Protein AF-A0A1I2X2R1-F1 (afdb_monomer_lite)

Sequence (367 aa):
MQTERSGFVLTAYRVEEAGRNLVLHGLKITFTGQDLPPLDAGDLTLEGVEQRADGGYTIERIAIPDIAVDDDASHFFLRKTVVAGCQIAAKPEDRTLGDLTYCRSFTMGPAEIGAGHAPPLASLKQLSYTISDLPDDSGLAFAFLADGLTYNFEALGASAQNEAWQKVGLPTSQGRAGLKGRWTLADGRLALEEGQLALAGFGRVAVGFDISGYTLDALCGMKRSVDHAVTSAREAAQKPSTAAQVALLQAIGRLALNRASFRFEDGGLTKRLFAFLAETQKLSPAQLIAALKIAAAGEAPKYAPILGKPLANAILKAVDAYLSDPRSLTLTLAPASPVPAGAVLVAAQSQPEKLAPMLGLSVQAND

Organism: NCBI:txid582675

Structure (mmCIF, N/CA/C/O backbone):
data_AF-A0A1I2X2R1-F1
#
_entry.id   AF-A0A1I2X2R1-F1
#
loop_
_atom_site.group_PDB
_atom_site.id
_atom_site.type_symbol
_atom_site.label_atom_id
_atom_site.label_alt_id
_atom_site.label_comp_id
_atom_site.label_asym_id
_atom_site.label_entity_id
_atom_site.label_seq_id
_atom_site.pdbx_PDB_ins_code
_atom_site.Cartn_x
_atom_site.Cartn_y
_atom_site.Cartn_z
_atom_site.occupancy
_atom_site.B_iso_or_equiv
_atom_site.auth_seq_id
_atom_site.auth_comp_id
_atom_site.auth_asym_id
_atom_site.auth_atom_id
_atom_site.pdbx_PDB_model_num
ATOM 1 N N . MET A 1 1 ? -22.084 16.799 19.409 1.00 39.31 1 MET A N 1
ATOM 2 C CA . MET A 1 1 ? -20.777 16.217 19.806 1.00 39.31 1 MET A CA 1
ATOM 3 C C . MET A 1 1 ? -19.839 16.342 18.614 1.00 39.31 1 MET A C 1
ATOM 5 O O . MET A 1 1 ? -20.281 16.030 17.518 1.00 39.31 1 MET A O 1
ATOM 9 N N . GLN A 1 2 ? -18.631 16.885 18.793 1.00 31.80 2 GLN A N 1
ATOM 10 C CA . GLN A 1 2 ? -17.683 17.150 17.704 1.00 31.80 2 GLN A CA 1
ATOM 11 C C . GLN A 1 2 ? -16.457 16.260 17.914 1.00 31.80 2 GLN A C 1
ATOM 13 O O . GLN A 1 2 ? -15.763 16.404 18.918 1.00 31.80 2 GLN A O 1
ATOM 18 N N . THR A 1 3 ? -16.217 15.316 17.008 1.00 42.66 3 THR A N 1
ATOM 19 C CA . THR A 1 3 ? -14.973 14.535 17.000 1.00 42.66 3 THR A CA 1
ATOM 20 C C . THR A 1 3 ? -14.159 14.979 15.797 1.00 42.66 3 THR A C 1
ATOM 22 O O . THR A 1 3 ? -14.557 14.736 14.658 1.00 42.66 3 THR A O 1
ATOM 25 N N . GLU A 1 4 ? -13.049 15.663 16.047 1.00 40.34 4 GLU A N 1
ATOM 26 C CA . GLU A 1 4 ? -12.126 16.118 15.012 1.00 40.34 4 GLU A CA 1
ATOM 27 C C . GLU A 1 4 ? -11.005 15.079 14.884 1.00 40.34 4 GLU A C 1
ATOM 29 O O . GLU A 1 4 ? -10.232 14.849 15.816 1.00 40.34 4 GLU A O 1
ATOM 34 N N . ARG A 1 5 ? -10.962 14.380 13.748 1.00 46.41 5 ARG A N 1
ATOM 35 C CA . ARG A 1 5 ? -9.834 13.532 13.343 1.00 46.41 5 ARG A CA 1
ATOM 36 C C . ARG A 1 5 ? -9.385 14.005 11.966 1.00 46.41 5 ARG A C 1
ATOM 38 O O . ARG A 1 5 ? -10.221 14.361 11.146 1.00 46.41 5 ARG A O 1
ATOM 45 N N . SER A 1 6 ? -8.071 14.048 11.737 1.00 51.19 6 SER A N 1
ATOM 46 C CA . SER A 1 6 ? -7.440 14.647 10.550 1.00 51.19 6 SER A CA 1
ATOM 47 C C . SER A 1 6 ? -8.241 14.462 9.255 1.00 51.19 6 SER A C 1
ATOM 49 O O . SER A 1 6 ? -8.373 13.343 8.766 1.00 51.19 6 SER A O 1
ATOM 51 N N . GLY A 1 7 ? -8.727 15.573 8.692 1.00 56.78 7 GLY A N 1
ATOM 52 C CA . GLY A 1 7 ? -9.368 15.631 7.376 1.00 56.78 7 GLY A CA 1
ATOM 53 C C . GLY A 1 7 ? -10.881 15.858 7.393 1.00 56.78 7 GLY A C 1
ATOM 54 O O . GLY A 1 7 ? -11.410 16.358 6.401 1.00 56.78 7 GLY A O 1
ATOM 55 N N . PHE A 1 8 ? -11.586 15.551 8.488 1.00 64.31 8 PHE A N 1
ATOM 56 C CA . PHE A 1 8 ? -13.028 15.791 8.591 1.00 64.31 8 PHE A CA 1
ATOM 57 C C . PHE A 1 8 ? -13.523 15.910 10.042 1.00 64.31 8 PHE A C 1
ATOM 59 O O . PHE A 1 8 ? -12.920 15.411 10.992 1.00 64.31 8 PHE A O 1
ATOM 66 N N . VAL A 1 9 ? -14.668 16.564 10.210 1.00 76.00 9 VAL A N 1
ATOM 67 C CA . VAL A 1 9 ? -15.395 16.714 11.468 1.00 76.00 9 VAL A CA 1
ATOM 68 C C . VAL A 1 9 ? -16.727 15.992 11.346 1.00 76.00 9 VAL A C 1
ATOM 70 O O . VAL A 1 9 ? -17.483 16.227 10.406 1.00 76.00 9 VAL A O 1
ATOM 73 N N . LEU A 1 10 ? -17.028 15.147 12.331 1.00 81.19 10 LEU A N 1
ATOM 74 C CA . LEU A 1 10 ? -18.350 14.550 12.489 1.00 81.19 10 LEU A CA 1
ATOM 75 C C . LEU A 1 10 ? -19.157 15.361 13.500 1.00 81.19 10 LEU A C 1
ATOM 77 O O . LEU A 1 10 ? -18.686 15.625 14.611 1.00 81.19 10 LEU A O 1
ATOM 81 N N . THR A 1 11 ? -20.378 15.731 13.123 1.00 85.62 11 THR A N 1
ATOM 82 C CA . THR A 1 11 ? -21.350 16.350 14.029 1.00 85.62 11 THR A CA 1
ATOM 83 C C . THR A 1 11 ? -22.658 15.586 13.983 1.00 85.62 11 THR A C 1
ATOM 85 O O . THR A 1 11 ? -23.104 15.193 12.919 1.00 85.62 11 THR A O 1
ATOM 88 N N . ALA A 1 12 ? -23.276 15.379 15.137 1.00 88.31 12 ALA A N 1
ATOM 89 C CA . ALA A 1 12 ? -24.645 14.891 15.255 1.00 88.31 12 ALA A CA 1
ATOM 90 C C . ALA A 1 12 ? -25.412 15.870 16.142 1.00 88.31 12 ALA A C 1
ATOM 92 O O . ALA A 1 12 ? -24.834 16.412 17.100 1.00 88.31 12 ALA A O 1
ATOM 93 N N . TYR A 1 13 ? -26.687 16.111 15.831 1.00 90.19 13 TYR A N 1
ATOM 94 C CA . TYR A 1 13 ? -27.499 17.055 16.606 1.00 90.19 13 TYR A CA 1
ATOM 95 C C . TYR A 1 13 ? -28.031 16.425 17.897 1.00 90.19 13 TYR A C 1
ATOM 97 O O . TYR A 1 13 ? -28.284 17.135 18.870 1.00 90.19 13 TYR A O 1
ATOM 105 N N . ARG A 1 14 ? -28.168 15.095 17.924 1.00 90.62 14 ARG A N 1
ATOM 106 C CA . ARG A 1 14 ? -28.630 14.344 19.089 1.00 90.62 14 ARG A CA 1
ATOM 107 C C . ARG A 1 14 ? -27.951 12.983 19.153 1.00 90.62 14 ARG A C 1
ATOM 109 O O . ARG A 1 14 ? -27.700 12.363 18.125 1.00 90.62 14 ARG A O 1
ATOM 116 N N . VAL A 1 15 ? -27.679 12.537 20.372 1.00 91.19 15 VAL A N 1
ATOM 117 C CA . VAL A 1 15 ? -27.299 11.156 20.671 1.00 91.19 15 VAL A CA 1
ATOM 118 C C . VAL A 1 15 ? -28.409 10.573 21.533 1.00 91.19 15 VAL A C 1
ATOM 120 O O . VAL A 1 15 ? -28.827 11.209 22.502 1.00 91.19 15 VAL A O 1
ATOM 123 N N . GLU A 1 16 ? -28.924 9.417 21.143 1.00 93.44 16 GLU A N 1
ATOM 124 C CA . GLU A 1 16 ? -29.937 8.672 21.880 1.00 93.44 16 GLU A CA 1
ATOM 125 C C . GLU A 1 16 ? -29.368 7.325 22.317 1.00 93.44 16 GLU A C 1
ATOM 127 O O . GLU A 1 16 ? -28.767 6.603 21.522 1.00 93.44 16 GLU A O 1
ATOM 132 N N . GLU A 1 17 ? -29.556 6.996 23.592 1.00 92.62 17 GLU A N 1
ATOM 133 C CA . GLU A 1 17 ? -29.197 5.696 24.149 1.00 92.62 17 GLU A CA 1
ATOM 134 C C . GLU A 1 17 ? -30.443 4.809 24.172 1.00 92.62 17 GLU A C 1
ATOM 136 O O . GLU A 1 17 ? -31.464 5.162 24.765 1.00 92.62 17 GLU A O 1
ATOM 141 N N . ALA A 1 18 ? -30.359 3.648 23.527 1.00 88.94 18 ALA A N 1
ATOM 142 C CA . ALA A 1 18 ? -31.438 2.674 23.434 1.00 88.94 18 ALA A CA 1
ATOM 143 C C . ALA A 1 18 ? -30.924 1.296 23.874 1.00 88.94 18 ALA A C 1
ATOM 145 O O . ALA A 1 18 ? -30.514 0.461 23.064 1.00 88.94 18 ALA A O 1
ATOM 146 N N . GLY A 1 19 ? -30.912 1.054 25.187 1.00 90.56 19 GLY A N 1
ATOM 147 C CA . GLY A 1 19 ? -30.333 -0.165 25.760 1.00 90.56 19 GLY A CA 1
ATOM 148 C C . GLY A 1 19 ? -28.819 -0.213 25.542 1.00 90.56 19 GLY A C 1
ATOM 149 O O . GLY A 1 19 ? -28.117 0.694 25.971 1.00 90.56 19 GLY A O 1
ATOM 150 N N . ARG A 1 20 ? -28.315 -1.256 24.864 1.00 92.25 20 ARG A N 1
ATOM 151 C CA . ARG A 1 20 ? -26.895 -1.354 24.464 1.00 92.25 20 ARG A CA 1
ATOM 152 C C . ARG A 1 20 ? -26.582 -0.624 23.150 1.00 92.25 20 ARG A C 1
ATOM 154 O O . ARG A 1 20 ? -25.485 -0.772 22.627 1.00 92.25 20 ARG A O 1
ATOM 161 N N . ASN A 1 21 ? -27.526 0.113 22.572 1.00 94.31 21 ASN A N 1
ATOM 162 C CA . ASN A 1 21 ? -27.321 0.791 21.295 1.00 94.31 21 ASN A CA 1
ATOM 163 C C . ASN A 1 21 ? -27.189 2.303 21.497 1.00 94.31 21 ASN A C 1
ATOM 165 O O . ASN A 1 21 ? -27.879 2.881 22.336 1.00 94.31 21 ASN A O 1
ATOM 169 N N . LEU A 1 22 ? -26.345 2.941 20.687 1.00 93.19 22 LEU A N 1
ATOM 170 C CA . LEU A 1 22 ? -26.239 4.395 20.583 1.00 93.19 22 LEU A CA 1
ATOM 171 C C . LEU A 1 22 ? -26.650 4.828 19.177 1.00 93.19 22 LEU A C 1
ATOM 173 O O . LEU A 1 22 ? -26.086 4.350 18.193 1.00 93.19 22 LEU A O 1
ATOM 177 N N . VAL A 1 23 ? -27.598 5.755 19.082 1.00 92.94 23 VAL A N 1
ATOM 178 C CA . VAL A 1 23 ? -28.047 6.337 17.813 1.00 92.94 23 VAL A CA 1
ATOM 179 C C . VAL A 1 23 ? -27.601 7.792 17.751 1.00 92.94 23 VAL A C 1
ATOM 181 O O . VAL A 1 23 ? -27.992 8.616 18.577 1.00 92.94 23 VAL A O 1
ATOM 184 N N . LEU A 1 24 ? -26.752 8.118 16.780 1.00 92.75 24 LEU A N 1
ATOM 185 C CA . LEU A 1 24 ? -26.340 9.483 16.478 1.00 92.75 24 LEU A CA 1
ATOM 186 C C . LEU A 1 24 ? -27.246 10.004 15.368 1.00 92.75 24 LEU A C 1
ATOM 188 O O . LEU A 1 24 ? -27.100 9.600 14.215 1.00 92.75 24 LEU A O 1
ATOM 192 N N . HIS A 1 25 ? -28.162 10.901 15.717 1.00 92.75 25 HIS A N 1
ATOM 193 C CA . HIS A 1 25 ? -29.131 11.429 14.768 1.00 92.75 25 HIS A CA 1
ATOM 194 C C . HIS A 1 25 ? -28.577 12.602 13.956 1.00 92.75 25 HIS A C 1
ATOM 196 O O . HIS A 1 25 ? -27.934 13.509 14.508 1.00 92.75 25 HIS A O 1
ATOM 202 N N . GLY A 1 26 ? -28.888 12.596 12.656 1.00 90.06 26 GLY A N 1
ATOM 203 C CA . GLY A 1 26 ? -28.498 13.623 11.687 1.00 90.06 26 GLY A CA 1
ATOM 204 C C . GLY A 1 26 ? -26.997 13.881 11.682 1.00 90.06 26 GLY A C 1
ATOM 205 O O . GLY A 1 26 ? -26.555 15.014 11.895 1.00 90.06 26 GLY A O 1
ATOM 206 N N . LEU A 1 27 ? -26.227 12.809 11.506 1.00 89.62 27 LEU A N 1
ATOM 207 C CA . LEU A 1 27 ? -24.790 12.851 11.328 1.00 89.62 27 LEU A CA 1
ATOM 208 C C . LEU A 1 27 ? -24.453 13.690 10.091 1.00 89.62 27 LEU A C 1
ATOM 210 O O . LEU A 1 27 ? -24.931 13.427 8.993 1.00 89.62 27 LEU A O 1
ATOM 214 N N . LYS A 1 28 ? -23.577 14.673 10.262 1.00 88.75 28 LYS A N 1
ATOM 215 C CA . LYS A 1 28 ? -22.996 15.469 9.184 1.00 88.75 28 LYS A CA 1
ATOM 216 C C . LYS A 1 28 ? -21.488 15.329 9.182 1.00 88.75 28 LYS A C 1
ATOM 218 O O . LYS A 1 28 ? -20.852 15.405 10.239 1.00 88.75 28 LYS A O 1
ATOM 223 N N . ILE A 1 29 ? -20.936 15.166 7.987 1.00 85.69 29 ILE A N 1
ATOM 224 C CA . ILE A 1 29 ? -19.504 15.067 7.725 1.00 85.69 29 ILE A CA 1
ATOM 225 C C . ILE A 1 29 ? -19.052 16.377 7.083 1.00 85.69 29 ILE A C 1
ATOM 227 O O . ILE A 1 29 ? -19.455 16.706 5.971 1.00 85.69 29 ILE A O 1
ATOM 231 N N . THR A 1 30 ? -18.197 17.120 7.775 1.00 81.88 30 THR A N 1
ATOM 232 C CA . THR A 1 30 ? -17.600 18.355 7.258 1.00 81.88 30 THR A CA 1
ATOM 233 C C . THR A 1 30 ? -16.135 18.103 6.943 1.00 81.88 30 THR A C 1
ATOM 235 O O . THR A 1 30 ? -15.369 17.776 7.845 1.00 81.88 30 THR A O 1
ATOM 238 N N . PHE A 1 31 ? -15.714 18.265 5.693 1.00 75.94 31 PHE A N 1
ATOM 239 C CA . PHE A 1 31 ? -14.311 18.088 5.312 1.00 75.94 31 PHE A CA 1
ATOM 240 C C . PHE A 1 31 ? -13.482 19.305 5.735 1.00 75.94 31 PHE A C 1
ATOM 242 O O . PHE A 1 31 ? -13.790 20.440 5.382 1.00 75.94 31 PHE A O 1
ATOM 249 N N . THR A 1 32 ? -12.425 19.091 6.515 1.00 69.50 32 THR A N 1
ATOM 250 C CA . THR A 1 32 ? -11.565 20.183 6.992 1.00 69.50 32 THR A CA 1
ATOM 251 C C . THR A 1 32 ? -10.572 20.582 5.901 1.00 69.50 32 THR A C 1
ATOM 253 O O . THR A 1 32 ? -9.880 19.716 5.369 1.00 69.50 32 THR A O 1
ATOM 256 N N . GLY A 1 33 ? -10.443 21.878 5.604 1.00 66.75 33 GLY A N 1
ATOM 257 C CA . GLY A 1 33 ? -9.493 22.387 4.598 1.00 66.75 33 GLY A CA 1
ATOM 258 C C . GLY A 1 33 ? -10.024 22.414 3.158 1.00 66.75 33 GLY A C 1
ATOM 259 O O . GLY A 1 33 ? -9.257 22.646 2.224 1.00 66.75 33 GLY A O 1
ATOM 260 N N . GLN A 1 34 ? -11.324 22.188 2.974 1.00 63.84 34 GLN A N 1
ATOM 261 C CA . GLN A 1 34 ? -12.046 22.355 1.715 1.00 63.84 34 GLN A CA 1
ATOM 262 C C . GLN A 1 34 ? -13.300 23.191 2.002 1.00 63.84 34 GLN A C 1
ATOM 264 O O . GLN A 1 34 ? -13.946 22.970 3.025 1.00 63.84 34 GLN A O 1
ATOM 269 N N . ASP A 1 35 ? -13.650 24.133 1.126 1.00 72.06 35 ASP A N 1
ATOM 270 C CA . ASP A 1 35 ? -14.914 24.879 1.228 1.00 72.06 35 ASP A CA 1
ATOM 271 C C . ASP A 1 35 ? -16.026 24.076 0.542 1.00 72.06 35 ASP A C 1
ATOM 273 O O . ASP A 1 35 ? -16.465 24.380 -0.566 1.00 72.06 35 ASP A O 1
ATOM 277 N N . LEU A 1 36 ? -16.377 22.948 1.163 1.00 72.69 36 LEU A N 1
ATOM 278 C CA . LEU A 1 36 ? -17.419 22.041 0.693 1.00 72.69 36 LEU A CA 1
ATOM 279 C C . LEU A 1 36 ? -18.584 22.042 1.686 1.00 72.69 36 LEU A C 1
ATOM 281 O O . LEU A 1 36 ? -18.350 22.059 2.902 1.00 72.69 36 LEU A O 1
ATOM 285 N N . PRO A 1 37 ? -19.839 21.994 1.202 1.00 78.94 37 PRO A N 1
ATOM 286 C CA . PRO A 1 37 ? -20.986 21.866 2.086 1.00 78.94 37 PRO A CA 1
ATOM 287 C C . PRO A 1 37 ? -20.876 20.578 2.923 1.00 78.94 37 PRO A C 1
ATOM 289 O O . PRO A 1 37 ? -20.385 19.561 2.422 1.00 78.94 37 PRO A O 1
ATOM 292 N N . PRO A 1 38 ? -21.336 20.587 4.190 1.00 83.25 38 PRO A N 1
ATOM 293 C CA . PRO A 1 38 ? -21.376 19.378 5.001 1.00 83.25 38 PRO A CA 1
ATOM 294 C C . PRO A 1 38 ? -22.224 18.300 4.326 1.00 83.25 38 PRO A C 1
ATOM 296 O O . PRO A 1 38 ? -23.365 18.553 3.938 1.00 83.25 38 PRO A O 1
ATOM 299 N N . LEU A 1 39 ? -21.678 17.094 4.237 1.00 85.38 39 LEU A N 1
ATOM 300 C CA . LEU A 1 39 ? -22.376 15.928 3.722 1.00 85.38 39 LEU A CA 1
ATOM 301 C C . LEU A 1 39 ? -23.314 15.386 4.802 1.00 85.38 39 LEU A C 1
ATOM 303 O O . LEU A 1 39 ? -22.860 15.028 5.892 1.00 85.38 39 LEU A O 1
ATOM 307 N N . ASP A 1 40 ? -24.610 15.328 4.504 1.00 87.62 40 ASP A N 1
ATOM 308 C CA . ASP A 1 40 ? -25.589 14.677 5.373 1.00 87.62 40 ASP A CA 1
ATOM 309 C C . ASP A 1 40 ? -25.455 13.156 5.240 1.00 87.62 40 ASP A C 1
ATOM 311 O O . ASP A 1 40 ? -25.581 12.597 4.150 1.00 87.62 40 ASP A O 1
ATOM 315 N N . ALA A 1 41 ? -25.136 12.502 6.350 1.00 85.69 41 ALA A N 1
ATOM 316 C CA . ALA A 1 41 ? -24.922 11.067 6.440 1.00 85.69 41 ALA A CA 1
ATOM 317 C C . ALA A 1 41 ? -26.062 10.358 7.190 1.00 85.69 41 ALA A C 1
ATOM 319 O O . ALA A 1 41 ? -25.960 9.157 7.432 1.00 85.69 41 ALA A O 1
ATOM 320 N N . GLY A 1 42 ? -27.142 11.065 7.549 1.00 88.81 42 GLY A N 1
ATOM 321 C CA . GLY A 1 42 ? -28.298 10.484 8.229 1.00 88.81 42 GLY A CA 1
ATOM 322 C C . GLY A 1 42 ? -27.987 9.967 9.636 1.00 88.81 42 GLY A C 1
ATOM 323 O O . GLY A 1 42 ? -27.127 10.496 10.335 1.00 88.81 42 GLY A O 1
ATOM 324 N N . ASP A 1 43 ? -28.705 8.940 10.082 1.00 91.81 43 ASP A N 1
ATOM 325 C CA . ASP A 1 43 ? -28.580 8.422 11.446 1.00 91.81 43 ASP A CA 1
ATOM 326 C C . ASP A 1 43 ? -27.568 7.273 11.519 1.00 91.81 43 ASP A C 1
ATOM 328 O O . ASP A 1 43 ? -27.718 6.255 10.846 1.00 91.81 43 ASP A O 1
ATOM 332 N N . LEU A 1 44 ? -26.557 7.394 12.379 1.00 92.31 44 LEU A N 1
ATOM 333 C CA . LEU A 1 44 ? -25.560 6.346 12.602 1.00 92.31 44 LEU A CA 1
ATOM 334 C C . LEU A 1 44 ? -25.916 5.543 13.852 1.00 92.31 44 LEU A C 1
ATOM 336 O O . LEU A 1 44 ? -26.031 6.105 14.938 1.00 92.31 44 LEU A O 1
ATOM 340 N N . THR A 1 45 ? -26.026 4.223 13.713 1.00 92.06 45 THR A N 1
ATOM 341 C CA . THR A 1 45 ? -26.296 3.329 14.848 1.00 92.06 45 THR A CA 1
ATOM 342 C C . THR A 1 45 ? -25.053 2.526 15.213 1.00 92.06 45 THR A C 1
ATOM 344 O O . THR A 1 45 ? -24.464 1.850 14.365 1.00 92.06 45 THR A O 1
ATOM 347 N N . LEU A 1 46 ? -24.674 2.596 16.487 1.00 95.31 46 LEU A N 1
ATOM 348 C CA . LEU A 1 46 ? -23.697 1.726 17.128 1.00 95.31 46 LEU A CA 1
ATOM 349 C C . LEU A 1 46 ? -24.480 0.701 17.948 1.00 95.31 46 LEU A C 1
ATOM 351 O O . LEU A 1 46 ? -25.221 1.063 18.859 1.00 95.31 46 LEU A O 1
ATOM 355 N N . GLU A 1 47 ? -24.329 -0.570 17.615 1.00 96.94 47 GLU A N 1
ATOM 356 C CA . GLU A 1 47 ? -25.021 -1.687 18.250 1.00 96.94 47 GLU A CA 1
ATOM 357 C C . GLU A 1 47 ? -24.085 -2.410 19.218 1.00 96.94 47 GLU A C 1
ATOM 359 O O . GLU A 1 47 ? -22.900 -2.605 18.920 1.00 96.94 47 GLU A O 1
ATOM 364 N N . GLY A 1 48 ? -24.626 -2.832 20.363 1.00 95.94 48 GLY A N 1
ATOM 365 C CA . GLY A 1 48 ? -23.880 -3.628 21.340 1.00 95.94 48 GLY A CA 1
ATOM 366 C C . GLY A 1 48 ? -22.686 -2.880 21.932 1.00 95.94 48 GLY A C 1
ATOM 367 O O . GLY A 1 48 ? -21.587 -3.424 22.010 1.00 95.94 48 GLY A O 1
ATOM 368 N N . VAL A 1 49 ? -22.886 -1.611 22.286 1.00 96.06 49 VAL A N 1
ATOM 369 C CA . VAL A 1 49 ? -21.899 -0.796 22.986 1.00 96.06 49 VAL A CA 1
ATOM 370 C C . VAL A 1 49 ? -21.812 -1.259 24.433 1.00 96.06 49 VAL A C 1
ATOM 372 O O . VAL A 1 49 ? -22.797 -1.210 25.171 1.00 96.06 49 VAL A O 1
ATOM 375 N N . GLU A 1 50 ? -20.624 -1.682 24.847 1.00 95.19 50 GLU A N 1
ATOM 376 C CA . GLU A 1 50 ? -20.358 -2.093 26.222 1.00 95.19 50 GLU A CA 1
ATOM 377 C C . GLU A 1 50 ? -19.102 -1.417 26.750 1.00 95.19 50 GLU A C 1
ATOM 379 O O . GLU A 1 50 ? -18.087 -1.311 26.060 1.00 95.19 50 GLU A O 1
ATOM 384 N N . GLN A 1 51 ? -19.172 -0.956 27.996 1.00 91.44 51 GLN A N 1
ATOM 385 C CA . GLN A 1 51 ? -18.006 -0.454 28.702 1.00 91.44 51 GLN A CA 1
ATOM 386 C C . GLN A 1 51 ? -17.225 -1.632 29.291 1.00 91.44 51 GLN A C 1
ATOM 388 O O . GLN A 1 51 ? -17.777 -2.491 29.979 1.00 91.44 51 GLN A O 1
ATOM 393 N N . ARG A 1 52 ? -15.921 -1.661 29.038 1.00 88.69 52 ARG A N 1
ATOM 394 C CA . ARG A 1 52 ? -14.982 -2.624 29.611 1.00 88.69 52 ARG A CA 1
ATOM 395 C C . ARG A 1 52 ? -14.552 -2.193 31.016 1.00 88.69 52 ARG A C 1
ATOM 397 O O . ARG A 1 52 ? -14.586 -1.013 31.359 1.00 88.69 52 ARG A O 1
ATOM 404 N N . ALA A 1 53 ? -14.080 -3.150 31.817 1.00 85.69 53 ALA A N 1
ATOM 405 C CA . ALA A 1 53 ? -13.628 -2.908 33.192 1.00 85.69 53 ALA A CA 1
ATOM 406 C C . ALA A 1 53 ? -12.456 -1.910 33.300 1.00 85.69 53 ALA A C 1
ATOM 408 O O . ALA A 1 53 ? -12.315 -1.232 34.313 1.00 85.69 53 ALA A O 1
ATOM 409 N N . ASP A 1 54 ? -11.644 -1.795 32.250 1.00 81.75 54 ASP A N 1
ATOM 410 C CA . ASP A 1 54 ? -10.538 -0.837 32.134 1.00 81.75 54 ASP A CA 1
ATOM 411 C C . ASP A 1 54 ? -10.994 0.580 31.725 1.00 81.75 54 ASP A C 1
ATOM 413 O O . ASP A 1 54 ? -10.171 1.476 31.547 1.00 81.75 54 ASP A O 1
ATOM 417 N N . GLY A 1 55 ? -12.303 0.798 31.562 1.00 85.62 55 GLY A N 1
ATOM 418 C CA . GLY A 1 55 ? -12.885 2.052 31.084 1.00 85.62 55 GLY A CA 1
ATOM 419 C C . GLY A 1 55 ? -12.901 2.193 29.559 1.00 85.62 55 GLY A C 1
ATOM 420 O O . GLY A 1 55 ? -13.296 3.249 29.062 1.00 85.62 55 GLY A O 1
ATOM 421 N N . GLY A 1 56 ? -12.475 1.162 28.821 1.00 88.69 56 GLY A N 1
ATOM 422 C CA . GLY A 1 56 ? -12.556 1.104 27.364 1.00 88.69 56 GLY A CA 1
ATOM 423 C C . GLY A 1 56 ? -13.969 0.769 26.898 1.00 88.69 56 GLY A C 1
ATOM 424 O O . GLY A 1 56 ? -14.869 0.564 27.710 1.00 88.69 56 GLY A O 1
ATOM 425 N N . TYR A 1 57 ? -14.165 0.671 25.585 1.00 92.06 57 TYR A N 1
ATOM 426 C CA . TYR A 1 57 ? -15.460 0.302 25.008 1.00 92.06 57 TYR A CA 1
ATOM 427 C C . TYR A 1 57 ? -15.313 -0.776 23.942 1.00 92.06 57 TYR A C 1
ATOM 429 O O . TYR A 1 57 ? -14.339 -0.787 23.188 1.00 92.06 57 TYR A O 1
ATOM 437 N N . THR A 1 58 ? -16.301 -1.654 23.841 1.00 95.12 58 THR A N 1
ATOM 438 C CA . THR A 1 58 ? -16.521 -2.520 22.681 1.00 95.12 58 THR A CA 1
ATOM 439 C C . THR A 1 58 ? -17.780 -2.080 21.947 1.00 95.12 58 THR A C 1
ATOM 441 O O . THR A 1 58 ? -18.694 -1.520 22.547 1.00 95.12 58 THR A O 1
ATOM 444 N N . ILE A 1 59 ? -17.810 -2.286 20.632 1.00 97.19 59 ILE A N 1
ATOM 445 C CA . ILE A 1 59 ? -18.984 -2.056 19.787 1.00 97.19 59 ILE A CA 1
ATOM 446 C C . ILE A 1 59 ? -19.118 -3.274 18.878 1.00 97.19 59 ILE A C 1
ATOM 448 O O . ILE A 1 59 ? -18.208 -3.572 18.096 1.00 97.19 59 ILE A O 1
ATOM 452 N N . GLU A 1 60 ? -20.236 -3.990 18.976 1.00 97.56 60 GLU A N 1
ATOM 453 C CA . GLU A 1 60 ? -20.477 -5.198 18.183 1.00 97.56 60 GLU A CA 1
ATOM 454 C C . GLU A 1 60 ? -20.578 -4.865 16.695 1.00 97.56 60 GLU A C 1
ATOM 456 O O . GLU A 1 60 ? -19.933 -5.515 15.866 1.00 97.56 60 GLU A O 1
ATOM 461 N N . ARG A 1 61 ? -21.350 -3.829 16.351 1.00 97.19 61 ARG A N 1
ATOM 462 C CA . ARG A 1 61 ? -21.619 -3.465 14.960 1.00 97.19 61 ARG A CA 1
ATOM 463 C C . ARG A 1 61 ? -21.894 -1.974 14.801 1.00 97.19 61 ARG A C 1
ATOM 465 O O . ARG A 1 61 ? -22.571 -1.358 15.610 1.00 97.19 61 ARG A O 1
ATOM 472 N N . ILE A 1 62 ? -21.386 -1.398 13.720 1.00 95.69 62 ILE A N 1
ATOM 473 C CA . ILE A 1 62 ? -21.666 -0.034 13.278 1.00 95.69 62 ILE A CA 1
ATOM 474 C C . ILE A 1 62 ? -22.196 -0.138 11.853 1.00 95.69 62 ILE A C 1
ATOM 476 O O . ILE A 1 62 ? -21.464 -0.532 10.940 1.00 95.69 62 ILE A O 1
ATOM 480 N N . ALA A 1 63 ? -23.472 0.186 11.667 1.00 91.00 63 ALA A N 1
ATOM 481 C CA . ALA A 1 63 ? -24.088 0.256 10.348 1.00 91.00 63 ALA A CA 1
ATOM 482 C C . ALA A 1 63 ? -23.981 1.693 9.843 1.00 91.00 63 ALA A C 1
ATOM 484 O O . ALA A 1 63 ? -24.640 2.588 10.371 1.00 91.00 63 ALA A O 1
ATOM 485 N N . ILE A 1 64 ? -23.124 1.913 8.848 1.00 90.00 64 ILE A N 1
ATOM 486 C CA . ILE A 1 64 ? -22.972 3.226 8.227 1.00 90.00 64 ILE A CA 1
ATOM 487 C C . ILE A 1 64 ? -24.086 3.361 7.182 1.00 90.00 64 ILE A C 1
ATOM 489 O O . ILE A 1 64 ? -24.199 2.479 6.322 1.00 90.00 64 ILE A O 1
ATOM 493 N N . PRO A 1 65 ? -24.912 4.422 7.253 1.00 89.75 65 PRO A N 1
ATOM 494 C CA . PRO A 1 65 ? -25.959 4.661 6.274 1.00 89.75 65 PRO A CA 1
ATOM 495 C C . PRO A 1 65 ? -25.409 4.704 4.860 1.00 89.75 65 PRO A C 1
ATOM 497 O O . PRO A 1 65 ? -24.261 5.082 4.619 1.00 89.75 65 PRO A O 1
ATOM 500 N N . ASP A 1 66 ? -26.257 4.328 3.916 1.00 92.62 66 ASP A N 1
ATOM 501 C CA . ASP A 1 66 ? -25.936 4.515 2.519 1.00 92.62 66 ASP A CA 1
ATOM 502 C C . ASP A 1 66 ? -25.797 6.011 2.220 1.00 92.62 66 ASP A C 1
ATOM 504 O O . ASP A 1 66 ? -26.700 6.799 2.502 1.00 92.62 66 ASP A O 1
ATOM 508 N N . ILE A 1 67 ? -24.685 6.382 1.600 1.00 89.81 67 ILE A N 1
ATOM 509 C CA . ILE A 1 67 ? -24.406 7.760 1.211 1.00 89.81 67 ILE A CA 1
ATOM 510 C C . ILE A 1 67 ? -24.548 7.842 -0.301 1.00 89.81 67 ILE A C 1
ATOM 512 O O . ILE A 1 67 ? -24.005 7.005 -1.024 1.00 89.81 67 ILE A O 1
ATOM 516 N N . ALA A 1 68 ? -25.273 8.845 -0.783 1.00 90.06 68 ALA A N 1
ATOM 517 C CA . ALA A 1 68 ? -25.355 9.156 -2.199 1.00 90.06 68 ALA A CA 1
ATOM 518 C C . ALA A 1 68 ? -25.406 10.670 -2.396 1.00 90.06 68 ALA A C 1
ATOM 520 O O . ALA A 1 68 ? -26.209 11.355 -1.766 1.00 90.06 68 ALA A O 1
ATOM 521 N N . VAL A 1 69 ? -24.545 11.159 -3.277 1.00 87.75 69 VAL A N 1
ATOM 522 C CA . VAL A 1 69 ? -24.521 12.525 -3.787 1.00 87.75 69 VAL A CA 1
ATOM 523 C C . VAL A 1 69 ? -24.635 12.407 -5.296 1.00 87.75 69 VAL A C 1
ATOM 525 O O . VAL A 1 69 ? -23.815 11.744 -5.927 1.00 87.75 69 VAL A O 1
ATOM 528 N N . ASP A 1 70 ? -25.676 13.004 -5.853 1.00 86.50 70 ASP A N 1
ATOM 529 C CA . ASP A 1 70 ? -25.899 13.052 -7.292 1.00 86.50 70 ASP A CA 1
ATOM 530 C C . ASP A 1 70 ? -26.414 14.454 -7.617 1.00 86.50 70 ASP A C 1
ATOM 532 O O . ASP A 1 70 ? -27.554 14.804 -7.299 1.00 86.50 70 ASP A O 1
ATOM 536 N N . ASP A 1 71 ? -25.517 15.289 -8.126 1.00 85.44 71 ASP A N 1
ATOM 537 C CA . ASP A 1 71 ? -25.777 16.664 -8.534 1.00 85.44 71 ASP A CA 1
ATOM 538 C C . ASP A 1 71 ? -25.060 16.971 -9.856 1.00 85.44 71 ASP A C 1
ATOM 540 O O . ASP A 1 71 ? -24.313 16.146 -10.382 1.00 85.44 71 ASP A O 1
ATOM 544 N N . ASP A 1 72 ? -25.274 18.165 -10.411 1.00 81.06 72 ASP A N 1
ATOM 545 C CA . ASP A 1 72 ? -24.718 18.550 -11.715 1.00 81.06 72 ASP A CA 1
ATOM 546 C C . ASP A 1 72 ? -23.176 18.467 -11.779 1.00 81.06 72 ASP A C 1
ATOM 548 O O . ASP A 1 72 ? -22.607 18.353 -12.868 1.00 81.06 72 ASP A O 1
ATOM 552 N N . ALA A 1 73 ? -22.487 18.530 -10.635 1.00 80.88 73 ALA A N 1
ATOM 553 C CA . ALA A 1 73 ? -21.031 18.512 -10.536 1.00 80.88 73 ALA A CA 1
ATOM 554 C C . ALA A 1 73 ? -20.465 17.159 -10.075 1.00 80.88 73 ALA A C 1
ATOM 556 O O . ALA A 1 73 ? -19.329 16.828 -10.422 1.00 80.88 73 ALA A O 1
ATOM 557 N N . SER A 1 74 ? -21.227 16.369 -9.318 1.00 82.19 74 SER A N 1
ATOM 558 C CA . SER A 1 74 ? -20.712 15.227 -8.561 1.00 82.19 74 SER A CA 1
ATOM 559 C C . SER A 1 74 ? -21.643 14.024 -8.626 1.00 82.19 74 SER A C 1
ATOM 561 O O . SER A 1 74 ? -22.834 14.131 -8.360 1.00 82.19 74 SER A O 1
ATOM 563 N N . HIS A 1 75 ? -21.057 12.857 -8.882 1.00 87.56 75 HIS A N 1
ATOM 564 C CA . HIS A 1 75 ? -21.710 11.569 -8.694 1.00 87.56 75 HIS A CA 1
ATOM 565 C C . HIS A 1 75 ? -20.876 10.740 -7.718 1.00 87.56 75 HIS A C 1
ATOM 567 O O . HIS A 1 75 ? -19.717 10.424 -7.982 1.00 87.56 75 HIS A O 1
ATOM 573 N N . PHE A 1 76 ? -21.438 10.401 -6.567 1.00 90.00 76 PHE A N 1
ATOM 574 C CA . PHE A 1 76 ? -20.790 9.563 -5.570 1.00 90.00 76 PHE A CA 1
ATOM 575 C C . PHE A 1 76 ? -21.832 8.720 -4.857 1.00 90.00 76 PHE A C 1
ATOM 577 O O . PHE A 1 76 ? -22.832 9.241 -4.368 1.00 90.00 76 PHE A O 1
ATOM 584 N N . PHE A 1 77 ? -21.572 7.427 -4.704 1.00 92.81 77 PHE A N 1
ATOM 585 C CA . PHE A 1 77 ? -22.332 6.637 -3.748 1.00 92.81 77 PHE A CA 1
ATOM 586 C C . PHE A 1 77 ? -21.482 5.594 -3.047 1.00 92.81 77 PHE A C 1
ATOM 588 O O . PHE A 1 77 ? -20.461 5.123 -3.546 1.00 92.81 77 PHE A O 1
ATOM 595 N N . LEU A 1 78 ? -21.976 5.197 -1.882 1.00 93.56 78 LEU A N 1
ATOM 596 C CA . LEU A 1 78 ? -21.427 4.170 -1.024 1.00 93.56 78 LEU A CA 1
ATOM 597 C C . LEU A 1 78 ? -22.587 3.402 -0.393 1.00 93.56 78 LEU A C 1
ATOM 599 O O . LEU A 1 78 ? -23.475 4.013 0.205 1.00 93.56 78 LEU A O 1
ATOM 603 N N . ARG A 1 79 ? -22.584 2.072 -0.510 1.00 95.62 79 ARG A N 1
ATOM 604 C CA . ARG A 1 79 ? -23.692 1.232 -0.038 1.00 95.62 79 ARG A CA 1
ATOM 605 C C . ARG A 1 79 ? -23.234 0.101 0.867 1.00 95.62 79 ARG A C 1
ATOM 607 O O . ARG A 1 79 ? -22.163 -0.471 0.665 1.00 95.62 79 ARG A O 1
ATOM 614 N N . LYS A 1 80 ? -24.122 -0.313 1.777 1.00 94.94 80 LYS A N 1
ATOM 615 C CA . LYS A 1 80 ? -23.968 -1.526 2.604 1.00 94.94 80 LYS A CA 1
ATOM 616 C C . LYS A 1 80 ? -22.651 -1.539 3.383 1.00 94.94 80 LYS A C 1
ATOM 618 O O . LYS A 1 80 ? -21.906 -2.518 3.342 1.00 94.94 80 LYS A O 1
ATOM 623 N N . THR A 1 81 ? -22.364 -0.439 4.066 1.00 95.50 81 THR A N 1
ATOM 624 C CA . THR A 1 81 ? -21.127 -0.288 4.828 1.00 95.50 81 THR A CA 1
ATOM 625 C C . THR A 1 81 ? -21.351 -0.708 6.275 1.00 95.50 81 THR A C 1
ATOM 627 O O . THR A 1 81 ? -22.197 -0.160 6.980 1.00 95.50 81 THR A O 1
ATOM 630 N N . VAL A 1 82 ? -20.591 -1.702 6.727 1.00 96.25 82 VAL A N 1
ATOM 631 C CA . VAL A 1 82 ? -20.690 -2.260 8.076 1.00 96.25 82 VAL A CA 1
ATOM 632 C C . VAL A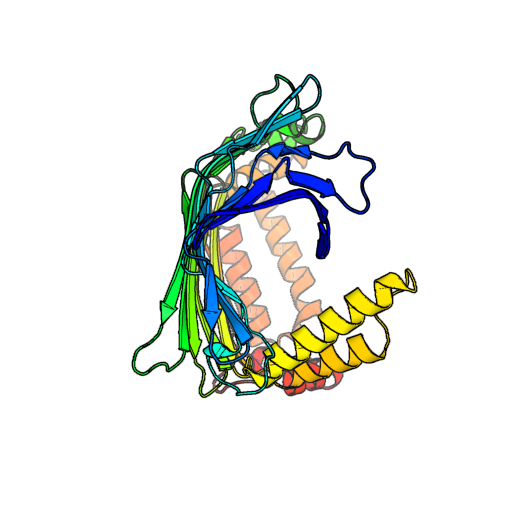 1 82 ? -19.298 -2.420 8.662 1.00 96.25 82 VAL A C 1
ATOM 634 O O . VAL A 1 82 ? -18.426 -3.046 8.059 1.00 96.25 82 VAL A O 1
ATOM 637 N N . VAL A 1 83 ? -19.115 -1.902 9.870 1.00 96.94 83 VAL A N 1
ATOM 638 C CA . VAL A 1 83 ? -17.941 -2.160 10.708 1.00 96.94 83 VAL A CA 1
ATOM 639 C C . VAL A 1 83 ? -18.377 -3.064 11.850 1.00 96.94 83 VAL A C 1
ATOM 641 O O . VAL A 1 83 ? -19.461 -2.868 12.392 1.00 96.94 83 VAL A O 1
ATOM 644 N N . ALA A 1 84 ? -17.580 -4.061 12.221 1.00 97.38 84 ALA A N 1
ATOM 645 C CA . ALA A 1 84 ? -17.943 -4.968 13.306 1.00 97.38 84 ALA A CA 1
ATOM 646 C C . ALA A 1 84 ? -16.762 -5.314 14.211 1.00 97.38 84 ALA A C 1
ATOM 648 O O . ALA A 1 84 ? -15.602 -5.310 13.782 1.00 97.38 84 ALA A O 1
ATOM 649 N N . GLY A 1 85 ? -17.089 -5.632 15.465 1.00 95.69 85 GLY A N 1
ATOM 650 C CA . GLY A 1 85 ? -16.142 -6.011 16.507 1.00 95.69 85 GLY A CA 1
ATOM 651 C C . GLY A 1 85 ? -15.118 -4.916 16.778 1.00 95.69 85 GLY A C 1
ATOM 652 O O . GLY A 1 85 ? -13.918 -5.166 16.696 1.00 95.69 85 GLY A O 1
ATOM 653 N N . CYS A 1 86 ? -15.571 -3.689 17.018 1.00 94.81 86 CYS A N 1
ATOM 654 C CA . CYS A 1 86 ? -14.679 -2.601 17.391 1.00 94.81 86 CYS A CA 1
ATOM 655 C C . CYS A 1 86 ? -14.321 -2.676 18.871 1.00 94.81 86 CYS A C 1
ATOM 657 O O . CYS A 1 86 ? -15.178 -2.906 19.720 1.00 94.81 86 CYS A O 1
ATOM 659 N N . GLN A 1 87 ? -13.056 -2.414 19.168 1.00 91.19 87 GLN A N 1
ATOM 660 C CA . GLN A 1 87 ? -12.550 -2.180 20.508 1.00 91.19 87 GLN A CA 1
ATOM 661 C C . GLN A 1 87 ? -11.891 -0.805 20.541 1.00 91.19 87 GLN A C 1
ATOM 663 O O . GLN A 1 87 ? -11.097 -0.460 19.666 1.00 91.19 87 GLN A O 1
ATOM 668 N N . ILE A 1 88 ? -12.227 -0.021 21.557 1.00 89.69 88 ILE A N 1
ATOM 669 C CA . ILE A 1 88 ? -11.694 1.309 21.821 1.00 89.69 88 ILE A CA 1
ATOM 670 C C . ILE A 1 88 ? -10.971 1.238 23.160 1.00 89.69 88 ILE A C 1
ATOM 672 O O . ILE A 1 88 ? -11.590 1.010 24.200 1.00 89.69 88 ILE A O 1
ATOM 676 N N . ALA A 1 89 ? -9.655 1.425 23.126 1.00 85.56 89 ALA A N 1
ATOM 677 C CA . ALA A 1 89 ? -8.827 1.385 24.324 1.00 85.56 89 ALA A CA 1
ATOM 678 C C . ALA A 1 89 ? -9.072 2.628 25.195 1.00 85.56 89 ALA A C 1
ATOM 680 O O . ALA A 1 89 ? -9.132 3.744 24.673 1.00 85.56 89 ALA A O 1
ATOM 681 N N . ALA A 1 90 ? -9.177 2.441 26.515 1.00 80.00 90 ALA A N 1
ATOM 682 C CA . ALA A 1 90 ? -9.344 3.539 27.473 1.00 80.00 90 ALA A CA 1
ATOM 683 C C . ALA A 1 90 ? -8.078 4.402 27.547 1.00 80.00 90 ALA A C 1
ATOM 685 O O . ALA A 1 90 ? -8.117 5.626 27.409 1.00 80.00 90 ALA A O 1
ATOM 686 N N . LYS A 1 91 ? -6.943 3.725 27.748 1.00 72.50 91 LYS A N 1
ATOM 687 C CA . LYS A 1 91 ? -5.582 4.256 27.762 1.00 72.50 91 LYS A CA 1
ATOM 688 C C . LYS A 1 91 ? -4.628 3.137 27.341 1.00 72.50 91 LYS A C 1
ATOM 690 O O . LYS A 1 91 ? -4.874 2.000 27.713 1.00 72.50 91 LYS A O 1
ATOM 695 N N . PRO A 1 92 ? -3.555 3.433 26.593 1.00 62.69 92 PRO A N 1
ATOM 696 C CA . PRO A 1 92 ? -2.599 2.420 26.173 1.00 62.69 92 PRO A CA 1
ATOM 697 C C . PRO A 1 92 ? -1.489 2.245 27.225 1.00 62.69 92 PRO A C 1
ATOM 699 O O . PRO A 1 92 ? -0.389 2.801 27.071 1.00 62.69 92 PRO A O 1
ATOM 702 N N . GLU A 1 93 ? -1.792 1.550 28.321 1.00 65.19 93 GLU A N 1
ATOM 703 C CA . GLU A 1 93 ? -0.909 1.436 29.497 1.00 65.19 93 GLU A CA 1
ATOM 704 C C . GLU A 1 93 ? -0.454 -0.005 29.782 1.00 65.19 93 GLU A C 1
ATOM 706 O O . GLU A 1 93 ? 0.696 -0.185 30.193 1.00 65.19 93 GLU A O 1
ATOM 711 N N . ASP A 1 94 ? -1.266 -1.020 29.468 1.00 63.81 94 ASP A N 1
ATOM 712 C CA . ASP A 1 94 ? -1.033 -2.405 29.915 1.00 63.81 94 ASP A CA 1
ATOM 713 C C . ASP A 1 94 ? -0.119 -3.224 28.981 1.00 63.81 94 ASP A C 1
ATOM 715 O O . ASP A 1 94 ? 0.320 -4.323 29.323 1.00 63.81 94 ASP A O 1
ATOM 719 N N . ARG A 1 95 ? 0.228 -2.672 27.811 1.00 72.31 95 ARG A N 1
ATOM 720 C CA . ARG A 1 95 ? 1.044 -3.299 26.752 1.00 72.31 95 ARG A CA 1
ATOM 721 C C . ARG A 1 95 ? 0.517 -4.669 26.309 1.00 72.31 95 ARG A C 1
ATOM 723 O O . ARG A 1 95 ? 1.290 -5.593 26.056 1.00 72.31 95 ARG A O 1
ATOM 730 N N . THR A 1 96 ? -0.793 -4.777 26.150 1.00 79.25 96 THR A N 1
ATOM 731 C CA . THR A 1 96 ? -1.497 -5.945 25.613 1.00 79.25 96 THR A CA 1
ATOM 732 C C . THR A 1 96 ? -2.221 -5.602 24.307 1.00 79.25 96 THR A C 1
ATOM 734 O O . THR A 1 96 ? -2.337 -4.438 23.921 1.00 79.25 96 THR A O 1
ATOM 737 N N . LEU A 1 97 ? -2.778 -6.610 23.624 1.00 80.88 97 LEU A N 1
ATOM 738 C CA . LEU A 1 97 ? -3.703 -6.376 22.503 1.00 80.88 97 LEU A CA 1
ATOM 739 C C . LEU A 1 97 ? -4.941 -5.555 22.922 1.00 80.88 97 LEU A C 1
ATOM 741 O O . LEU A 1 97 ? -5.554 -4.899 22.079 1.00 80.88 97 LEU A O 1
ATOM 745 N N . GLY A 1 98 ? -5.290 -5.557 24.215 1.00 79.19 98 GLY A N 1
ATOM 746 C CA . GLY A 1 98 ? -6.361 -4.750 24.804 1.00 79.19 98 GLY A CA 1
ATOM 747 C C . GLY A 1 98 ? -6.148 -3.239 24.672 1.00 79.19 98 GLY A C 1
ATOM 748 O O . GLY A 1 98 ? -7.116 -2.490 24.572 1.00 79.19 98 GLY A O 1
ATOM 749 N N . ASP A 1 99 ? -4.891 -2.799 24.587 1.00 77.56 99 ASP A N 1
ATOM 750 C CA . ASP A 1 99 ? -4.519 -1.385 24.461 1.00 77.56 99 ASP A CA 1
ATOM 751 C C . ASP A 1 99 ? -4.654 -0.841 23.033 1.00 77.56 99 ASP A C 1
ATOM 753 O O . ASP A 1 99 ? -4.497 0.361 22.788 1.00 77.56 99 ASP A O 1
ATOM 757 N N . LEU A 1 100 ? -4.929 -1.716 22.063 1.00 81.56 100 LEU A N 1
ATOM 758 C CA . LEU A 1 100 ? -5.107 -1.330 20.674 1.00 81.56 100 LEU A CA 1
ATOM 759 C C . LEU A 1 100 ? -6.566 -0.966 20.397 1.00 81.56 100 LEU A C 1
ATOM 761 O O . LEU A 1 100 ? -7.500 -1.674 20.771 1.00 81.56 100 LEU A O 1
ATOM 765 N N . THR A 1 101 ? -6.746 0.143 19.680 1.00 85.44 101 THR A N 1
ATOM 766 C CA . THR A 1 101 ? -8.038 0.518 19.100 1.00 85.44 101 THR A CA 1
ATOM 767 C C . THR A 1 101 ? -8.104 0.011 17.667 1.00 85.44 101 THR A C 1
ATOM 769 O O . THR A 1 101 ? -7.369 0.505 16.811 1.00 85.44 101 THR A O 1
ATOM 772 N N . TYR A 1 102 ? -8.969 -0.963 17.402 1.00 88.62 102 TYR A N 1
ATOM 773 C CA . TYR A 1 102 ? -9.169 -1.551 16.077 1.00 88.62 102 TYR A CA 1
ATOM 774 C C . TYR A 1 102 ? -10.580 -2.133 15.947 1.00 88.62 102 TYR A C 1
ATOM 776 O O . TYR A 1 102 ? -11.279 -2.311 16.942 1.00 88.62 102 TYR A O 1
ATOM 784 N N . CYS A 1 103 ? -10.996 -2.446 14.719 1.00 93.50 103 CYS A N 1
ATOM 785 C CA . CYS A 1 103 ? -12.223 -3.193 14.456 1.00 93.50 103 CYS A CA 1
ATOM 786 C C . CYS A 1 103 ? -11.898 -4.497 13.734 1.00 93.50 103 CYS A C 1
ATOM 788 O O . CYS A 1 103 ? -11.050 -4.522 12.840 1.00 93.50 103 CYS A O 1
ATOM 790 N N . ARG A 1 104 ? -12.573 -5.580 14.129 1.00 95.69 104 ARG A N 1
ATOM 791 C CA . ARG A 1 104 ? -12.361 -6.930 13.589 1.00 95.69 104 ARG A CA 1
ATOM 792 C C . ARG A 1 104 ? -12.695 -7.033 12.118 1.00 95.69 104 ARG A C 1
ATOM 794 O O . ARG A 1 104 ? -12.056 -7.801 11.410 1.00 95.69 104 ARG A O 1
ATOM 801 N N . SER A 1 105 ? -13.693 -6.298 11.650 1.00 97.25 105 SER A N 1
ATOM 802 C CA . SER A 1 105 ? -13.992 -6.279 10.228 1.00 97.25 105 SER A CA 1
ATOM 803 C C . SER A 1 105 ? -14.581 -4.963 9.765 1.00 97.25 105 SER A C 1
ATOM 805 O O . SER A 1 105 ? -15.216 -4.227 10.521 1.00 97.25 105 SER A O 1
ATOM 807 N N . PHE A 1 106 ? -14.362 -4.699 8.487 1.00 97.06 106 PHE A N 1
ATOM 808 C CA . PHE A 1 106 ? -15.026 -3.666 7.720 1.00 97.06 106 PHE A CA 1
ATOM 809 C C . PHE A 1 106 ? -15.493 -4.313 6.422 1.00 97.06 106 PHE A C 1
ATOM 811 O O . PHE A 1 106 ? -14.715 -4.985 5.746 1.00 97.06 106 PHE A O 1
ATOM 818 N N . THR A 1 107 ? -16.754 -4.120 6.073 1.00 97.88 107 THR A N 1
ATOM 819 C CA . THR A 1 107 ? -17.314 -4.540 4.791 1.00 97.88 107 THR A CA 1
ATOM 820 C C . THR A 1 107 ? -18.042 -3.374 4.167 1.00 97.88 107 THR A C 1
ATOM 822 O O . THR A 1 107 ? -18.632 -2.545 4.855 1.00 97.88 107 THR A O 1
ATOM 825 N N . MET A 1 108 ? -17.973 -3.312 2.852 1.00 97.12 108 MET A N 1
ATOM 826 C CA . MET A 1 108 ? -18.581 -2.266 2.061 1.00 97.12 108 MET A CA 1
ATOM 827 C C . MET A 1 108 ? -19.008 -2.886 0.745 1.00 97.12 108 MET A C 1
ATOM 829 O O . MET A 1 108 ? -18.246 -3.627 0.119 1.00 97.12 108 MET A O 1
ATOM 833 N N . GLY A 1 109 ? -20.251 -2.619 0.366 1.00 97.44 109 GLY A N 1
ATOM 834 C CA . GLY A 1 109 ? -20.796 -3.031 -0.913 1.00 97.44 109 GLY A CA 1
ATOM 835 C C . GLY A 1 109 ? -20.297 -2.132 -2.047 1.00 97.44 109 GLY A C 1
ATOM 836 O O . GLY A 1 109 ? -19.158 -1.655 -2.012 1.00 97.44 109 GLY A O 1
ATOM 837 N N . PRO A 1 110 ? -21.131 -1.903 -3.072 1.00 97.56 110 PRO A N 1
ATOM 838 C CA . PRO A 1 110 ? -20.706 -1.135 -4.222 1.00 97.56 110 PRO A CA 1
ATOM 839 C C . PRO A 1 110 ? -20.488 0.335 -3.856 1.00 97.56 110 PRO A C 1
ATOM 841 O O . PRO A 1 110 ? -21.240 0.915 -3.063 1.00 97.56 110 PRO A O 1
ATOM 844 N N . ALA A 1 111 ? -19.468 0.920 -4.474 1.00 96.06 111 ALA A N 1
ATOM 845 C CA . ALA A 1 111 ? -19.171 2.340 -4.399 1.00 96.06 111 ALA A CA 1
ATOM 846 C C . ALA A 1 111 ? -18.750 2.868 -5.771 1.00 96.06 111 ALA A C 1
ATOM 848 O O . ALA A 1 111 ? -18.140 2.143 -6.562 1.00 96.06 111 ALA A O 1
ATOM 849 N N . GLU A 1 112 ? -19.051 4.134 -6.030 1.00 94.94 112 GLU A N 1
ATOM 850 C CA . GLU A 1 112 ? -18.771 4.801 -7.299 1.00 94.94 112 GLU A CA 1
ATOM 851 C C . GLU A 1 112 ? -18.405 6.264 -7.064 1.00 94.94 112 GLU A C 1
ATOM 853 O O . GLU A 1 112 ? -18.883 6.888 -6.116 1.00 94.94 112 GLU A O 1
ATOM 858 N N . ILE A 1 113 ? -17.537 6.793 -7.921 1.00 91.44 113 ILE A N 1
ATOM 859 C CA . ILE A 1 113 ? -17.159 8.203 -7.958 1.00 91.44 113 ILE A CA 1
ATOM 860 C C . ILE A 1 113 ? -17.091 8.679 -9.411 1.00 91.44 113 ILE A C 1
ATOM 862 O O . ILE A 1 113 ? -16.532 8.003 -10.276 1.00 91.44 113 ILE A O 1
ATOM 866 N N . GLY A 1 114 ? -17.637 9.859 -9.676 1.00 86.75 114 GLY A N 1
ATOM 867 C CA . GLY A 1 114 ? -17.755 10.479 -10.988 1.00 86.75 114 GLY A CA 1
ATOM 868 C C . GLY A 1 114 ? -18.130 11.959 -10.886 1.00 86.75 114 GLY A C 1
ATOM 869 O O . GLY A 1 114 ? -18.241 12.514 -9.792 1.00 86.75 114 GLY A O 1
ATOM 870 N N . ALA A 1 115 ? -18.302 12.600 -12.040 1.00 82.88 115 ALA A N 1
ATOM 871 C CA . ALA A 1 115 ? -18.638 14.017 -12.144 1.00 82.88 115 ALA A CA 1
ATOM 872 C C . ALA A 1 115 ? -19.942 14.193 -12.932 1.00 82.88 115 ALA A C 1
ATOM 874 O O . ALA A 1 115 ? -19.993 13.871 -14.123 1.00 82.88 115 ALA A O 1
ATOM 875 N N . GLY A 1 116 ? -20.978 14.707 -12.267 1.00 77.00 116 GLY A N 1
ATOM 876 C CA . GLY A 1 116 ? -22.304 14.914 -12.846 1.00 77.00 116 GLY A CA 1
ATOM 877 C C . GLY A 1 116 ? -22.836 13.682 -13.580 1.00 77.00 116 GLY A C 1
ATOM 878 O O . GLY A 1 116 ? -22.737 12.557 -13.100 1.00 77.00 116 GLY A O 1
ATOM 879 N N . HIS A 1 117 ? -23.344 13.888 -14.796 1.00 73.00 117 HIS A N 1
ATOM 880 C CA . HIS A 1 117 ? -23.887 12.821 -15.648 1.00 73.00 117 HIS A CA 1
ATOM 881 C C . HIS A 1 117 ? -22.846 12.099 -16.524 1.00 73.00 117 HIS A C 1
ATOM 883 O O . HIS A 1 117 ? -23.219 11.333 -17.418 1.00 73.00 117 HIS A O 1
ATOM 889 N N . ALA A 1 118 ? -21.549 12.361 -16.336 1.00 79.56 118 ALA A N 1
ATOM 890 C CA . ALA A 1 118 ? -20.512 11.643 -17.070 1.00 79.56 118 ALA A CA 1
ATOM 891 C C . ALA A 1 118 ? -20.416 10.184 -16.587 1.00 79.56 118 ALA A C 1
ATOM 893 O O . ALA A 1 118 ? -20.724 9.900 -15.427 1.00 79.56 118 ALA A O 1
ATOM 894 N N . PRO A 1 119 ? -19.945 9.247 -17.434 1.00 82.19 119 PRO A N 1
ATOM 895 C CA . PRO A 1 119 ? -19.607 7.909 -16.973 1.00 82.19 119 PRO A CA 1
ATOM 896 C C . PRO A 1 119 ? -18.672 7.975 -15.756 1.00 82.19 119 PRO A C 1
ATOM 898 O O . PRO A 1 119 ? -17.762 8.813 -15.738 1.00 82.19 119 PRO A O 1
ATOM 901 N N . PRO A 1 120 ? -18.854 7.097 -14.759 1.00 88.06 120 PRO A N 1
ATOM 902 C CA . PRO A 1 120 ? -18.097 7.170 -13.521 1.00 88.06 120 PRO A CA 1
ATOM 903 C C . PRO A 1 120 ? -16.599 7.055 -13.766 1.00 88.06 120 PRO A C 1
ATOM 905 O O . PRO A 1 120 ? -16.149 6.271 -14.605 1.00 88.06 120 PRO A O 1
ATOM 908 N N . LEU A 1 121 ? -15.833 7.826 -12.995 1.00 89.62 121 LEU A N 1
ATOM 909 C CA . LEU A 1 121 ? -14.375 7.808 -13.005 1.00 89.62 121 LEU A CA 1
ATOM 910 C C . LEU A 1 121 ? -13.845 6.492 -12.444 1.00 89.62 121 LEU A C 1
ATOM 912 O O . LEU A 1 121 ? -12.915 5.906 -12.996 1.00 89.62 121 LEU A O 1
ATOM 916 N N . ALA A 1 122 ? -14.427 6.022 -11.345 1.00 93.50 122 ALA A N 1
ATOM 917 C CA . ALA A 1 122 ? -14.055 4.753 -10.753 1.00 93.50 122 ALA A CA 1
ATOM 918 C C . ALA A 1 122 ? -15.231 4.116 -10.021 1.00 93.50 122 ALA A C 1
ATOM 920 O O . ALA A 1 122 ? -16.084 4.805 -9.463 1.00 93.50 122 ALA A O 1
ATOM 921 N N . SER A 1 123 ? -15.236 2.790 -9.978 1.00 95.69 123 SER A N 1
ATOM 922 C CA . SER A 1 123 ? -16.180 2.026 -9.174 1.00 95.69 123 SER A CA 1
ATOM 923 C C . SER A 1 123 ? -15.524 0.805 -8.543 1.00 95.69 123 SER A C 1
ATOM 925 O O . SER A 1 123 ? -14.436 0.365 -8.928 1.00 95.69 123 SER A O 1
ATOM 927 N N . LEU A 1 124 ? -16.189 0.271 -7.529 1.00 97.06 124 LEU A N 1
ATOM 928 C CA . LEU A 1 124 ? -15.809 -0.933 -6.812 1.00 97.06 124 LEU A CA 1
ATOM 929 C C . LEU A 1 124 ? -17.075 -1.731 -6.502 1.00 97.06 124 LEU A C 1
ATOM 931 O O . LEU A 1 124 ? -18.093 -1.144 -6.141 1.00 97.06 124 LEU A O 1
ATOM 935 N N . LYS A 1 125 ? -17.021 -3.064 -6.597 1.00 97.56 125 LYS A N 1
ATOM 936 C CA . LYS A 1 125 ? -18.167 -3.920 -6.241 1.00 97.56 125 LYS A CA 1
ATOM 937 C C . LYS A 1 125 ? -18.232 -4.217 -4.753 1.00 97.56 125 LYS A C 1
ATOM 939 O O . LYS A 1 125 ? -19.320 -4.241 -4.181 1.00 97.56 125 LYS A O 1
ATOM 944 N N . GLN A 1 126 ? -17.079 -4.507 -4.160 1.00 97.25 126 GLN A N 1
ATOM 945 C CA . GLN A 1 126 ? -16.988 -4.880 -2.759 1.00 97.25 126 GLN A CA 1
ATOM 946 C C . GLN A 1 126 ? -15.608 -4.560 -2.197 1.00 97.25 126 GLN A C 1
ATOM 948 O O . GLN A 1 126 ? -14.586 -4.798 -2.845 1.00 97.25 126 GLN A O 1
ATOM 953 N N . LEU A 1 127 ? -15.592 -4.104 -0.949 1.00 97.69 127 LEU A N 1
ATOM 954 C CA . LEU A 1 127 ? -14.402 -4.021 -0.118 1.00 97.69 127 LEU A CA 1
ATOM 955 C C . LEU A 1 127 ? -14.626 -4.818 1.163 1.00 97.69 127 LEU A C 1
ATOM 957 O O . LEU A 1 127 ? -15.685 -4.735 1.786 1.00 97.69 127 LEU A O 1
ATOM 961 N N . SER A 1 128 ? -13.615 -5.564 1.585 1.00 97.62 128 SER A N 1
ATOM 962 C CA . SER A 1 128 ? -13.603 -6.207 2.892 1.00 97.62 128 SER A CA 1
ATOM 963 C C . SER A 1 128 ? -12.233 -6.116 3.534 1.00 97.62 128 SER A C 1
ATOM 965 O O . SER A 1 128 ? -11.219 -6.313 2.870 1.00 97.62 128 SER A O 1
ATOM 967 N N . TYR A 1 129 ? -12.222 -5.895 4.838 1.00 96.12 129 TYR A N 1
ATOM 968 C CA . TYR A 1 129 ? -11.057 -5.984 5.698 1.00 96.12 129 TYR A CA 1
ATOM 969 C C . TYR A 1 129 ? -11.399 -6.834 6.917 1.00 96.12 129 TYR A C 1
ATOM 971 O O . TYR A 1 129 ? -12.498 -6.713 7.461 1.00 96.12 129 TYR A O 1
ATOM 979 N N . THR A 1 130 ? -10.467 -7.676 7.348 1.00 97.81 130 THR A N 1
ATOM 980 C CA . THR A 1 130 ? -10.622 -8.538 8.522 1.00 97.81 130 THR A CA 1
ATOM 981 C C . THR A 1 130 ? -9.350 -8.549 9.356 1.00 97.81 130 THR A C 1
ATOM 983 O O . THR A 1 130 ? -8.260 -8.634 8.792 1.00 97.81 130 THR A O 1
ATOM 986 N N . ILE A 1 131 ? -9.503 -8.549 10.678 1.00 96.44 131 ILE A N 1
ATOM 987 C CA . ILE A 1 131 ? -8.462 -8.800 11.675 1.00 96.44 131 ILE A CA 1
ATOM 988 C C . ILE A 1 131 ? -8.874 -10.009 12.507 1.00 96.44 131 ILE A C 1
ATOM 990 O O . ILE A 1 131 ? -9.957 -10.023 13.094 1.00 96.44 131 ILE A O 1
ATOM 994 N N . SER A 1 132 ? -7.981 -10.980 12.633 1.00 94.81 132 SER A N 1
ATOM 995 C CA . SER A 1 132 ? -8.130 -12.126 13.529 1.00 94.81 132 SER A CA 1
ATOM 996 C C . SER A 1 132 ? -6.939 -12.219 14.472 1.00 94.81 132 SER A C 1
ATOM 998 O O . SER A 1 132 ? -5.827 -11.854 14.093 1.00 94.81 132 SER A O 1
ATOM 1000 N N . ASP A 1 133 ? -7.154 -12.734 15.678 1.00 93.00 133 ASP A N 1
ATOM 1001 C CA . ASP A 1 133 ? -6.046 -13.025 16.587 1.00 93.00 133 ASP A CA 1
ATOM 1002 C C . ASP A 1 133 ? -5.221 -14.196 16.053 1.00 93.00 133 ASP A C 1
ATOM 1004 O O . ASP A 1 133 ? -5.745 -15.132 15.438 1.00 93.00 133 ASP A O 1
ATOM 1008 N N . LEU A 1 134 ? -3.913 -14.126 16.269 1.00 93.81 134 LEU A N 1
ATOM 1009 C CA . LEU A 1 134 ? -3.044 -15.287 16.142 1.00 93.81 134 LEU A CA 1
ATOM 1010 C C . LEU A 1 134 ? -3.237 -16.202 17.366 1.00 93.81 134 LEU A C 1
ATOM 1012 O O . LEU A 1 134 ? -3.672 -15.725 18.415 1.00 93.81 134 LEU A O 1
ATOM 1016 N N . PRO A 1 135 ? -2.894 -17.501 17.266 1.00 90.88 135 PRO A N 1
ATOM 1017 C CA . PRO A 1 135 ? -2.941 -18.415 18.405 1.00 90.88 135 PRO A CA 1
ATOM 1018 C C . PRO A 1 135 ? -2.213 -17.860 19.635 1.00 90.88 135 PRO A C 1
ATOM 1020 O O . PRO A 1 135 ? -1.217 -17.143 19.495 1.00 90.88 135 PRO A O 1
ATOM 1023 N N . ASP A 1 136 ? -2.710 -18.211 20.822 1.00 87.25 136 ASP A N 1
ATOM 1024 C CA . ASP A 1 136 ? -2.145 -17.823 22.123 1.00 87.25 136 ASP A CA 1
ATOM 1025 C C . ASP A 1 136 ? -1.996 -16.299 22.317 1.00 87.25 136 ASP A C 1
ATOM 1027 O O . ASP A 1 136 ? -1.063 -15.842 22.976 1.00 87.25 136 ASP A O 1
ATOM 1031 N N . ASP A 1 137 ? -2.874 -15.504 21.689 1.00 83.69 137 ASP A N 1
ATOM 1032 C CA . ASP A 1 137 ? -2.845 -14.032 21.691 1.00 83.69 137 ASP A CA 1
ATOM 1033 C C . ASP A 1 137 ? -1.487 -13.443 21.259 1.00 83.69 137 ASP A C 1
ATOM 1035 O O . ASP A 1 137 ? -1.094 -12.333 21.629 1.00 83.69 137 ASP A O 1
ATOM 1039 N N . SER A 1 138 ? -0.751 -14.189 20.430 1.00 90.25 138 SER A N 1
ATOM 1040 C CA . SER A 1 138 ? 0.619 -13.855 20.023 1.00 90.25 138 SER A CA 1
ATOM 1041 C C . SER A 1 138 ? 0.713 -12.703 19.016 1.00 90.25 138 SER A C 1
ATOM 1043 O O . SER A 1 138 ? 1.816 -12.263 18.672 1.00 90.25 138 SER A O 1
ATOM 1045 N N . GLY A 1 139 ? -0.421 -12.189 18.539 1.00 93.00 139 GLY A N 1
ATOM 1046 C CA . GLY A 1 139 ? -0.488 -11.085 17.592 1.00 93.00 139 GLY A CA 1
ATOM 1047 C C . GLY A 1 139 ? -1.776 -11.076 16.777 1.00 93.00 139 GLY A C 1
ATOM 1048 O O . GLY A 1 139 ? -2.781 -11.656 17.174 1.00 93.00 139 GLY A O 1
ATOM 1049 N N . LEU A 1 140 ? -1.736 -10.420 15.618 1.00 94.81 140 LEU A N 1
ATOM 1050 C CA . LEU A 1 140 ? -2.883 -10.213 14.737 1.00 94.81 140 LEU A CA 1
ATOM 1051 C C . LEU A 1 140 ? -2.552 -10.656 13.309 1.00 94.81 140 LEU A C 1
ATOM 1053 O O . LEU A 1 140 ? -1.490 -10.327 12.787 1.00 94.81 140 LEU A O 1
ATOM 1057 N N . ALA A 1 141 ? -3.479 -11.336 12.645 1.00 96.88 141 ALA A N 1
ATOM 1058 C CA . ALA A 1 141 ? -3.493 -11.481 11.194 1.00 96.88 141 ALA A CA 1
ATOM 1059 C C . ALA A 1 141 ? -4.501 -10.500 10.600 1.00 96.88 141 ALA A C 1
ATOM 1061 O O . ALA A 1 141 ? -5.561 -10.260 11.176 1.00 96.88 141 ALA A O 1
ATOM 1062 N N . PHE A 1 142 ? -4.176 -9.935 9.442 1.00 96.94 142 PHE A N 1
ATOM 1063 C CA . PHE A 1 142 ? -5.051 -9.017 8.732 1.00 96.94 142 PHE A CA 1
ATOM 1064 C C . PHE A 1 142 ? -5.132 -9.371 7.254 1.00 96.94 142 PHE A C 1
ATOM 1066 O O . PHE A 1 142 ? -4.152 -9.785 6.632 1.00 96.94 142 PHE A O 1
ATOM 1073 N N . ALA A 1 143 ? -6.310 -9.164 6.681 1.00 97.75 143 ALA A N 1
ATOM 1074 C CA . ALA A 1 143 ? -6.548 -9.324 5.260 1.00 97.75 143 ALA A CA 1
ATOM 1075 C C . ALA A 1 143 ? -7.428 -8.191 4.741 1.00 97.75 143 ALA A C 1
ATOM 1077 O O . ALA A 1 143 ? -8.309 -7.701 5.441 1.00 97.75 143 ALA A O 1
ATOM 1078 N N . PHE A 1 144 ? -7.189 -7.795 3.499 1.00 97.56 144 PHE A N 1
ATOM 1079 C CA . PHE A 1 144 ? -7.979 -6.833 2.749 1.00 97.56 144 PHE A CA 1
ATOM 1080 C C . PHE A 1 144 ? -8.239 -7.390 1.358 1.00 97.56 144 PHE A C 1
ATOM 1082 O O . PHE A 1 144 ? -7.352 -7.983 0.738 1.00 97.56 144 PHE A O 1
ATOM 1089 N N . LEU A 1 145 ? -9.430 -7.132 0.844 1.00 97.69 145 LEU A N 1
ATOM 1090 C CA . LEU A 1 145 ? -9.817 -7.435 -0.519 1.00 97.69 145 LEU A CA 1
ATOM 1091 C C . LEU A 1 145 ? -10.656 -6.280 -1.057 1.00 97.69 145 LEU A C 1
ATOM 1093 O O . LEU A 1 145 ? -11.612 -5.854 -0.414 1.00 97.69 145 LEU A O 1
ATOM 1097 N N . ALA A 1 146 ? -10.314 -5.819 -2.251 1.00 97.56 146 ALA A N 1
ATOM 1098 C CA . ALA A 1 146 ? -11.140 -4.948 -3.066 1.00 97.56 146 ALA A CA 1
ATOM 1099 C C . ALA A 1 146 ? -11.385 -5.657 -4.399 1.00 97.56 146 ALA A C 1
ATOM 1101 O O . ALA A 1 146 ? -10.440 -5.916 -5.151 1.00 97.56 146 ALA A O 1
ATOM 1102 N N . ASP A 1 147 ? -12.642 -5.999 -4.666 1.00 96.06 147 ASP A N 1
ATOM 1103 C CA . ASP A 1 147 ? -13.044 -6.747 -5.853 1.00 96.06 147 ASP A CA 1
ATOM 1104 C C . ASP A 1 147 ? -13.917 -5.920 -6.799 1.00 96.06 147 ASP A C 1
ATOM 1106 O O . ASP A 1 147 ? -14.709 -5.067 -6.386 1.00 96.06 147 ASP A O 1
ATOM 1110 N N . GLY A 1 148 ? -13.769 -6.189 -8.096 1.00 95.75 148 GLY A N 1
ATOM 1111 C CA . GLY A 1 148 ? -14.471 -5.461 -9.146 1.00 95.75 148 GLY A CA 1
ATOM 1112 C C . GLY A 1 148 ? -14.089 -3.984 -9.216 1.00 95.75 148 GLY A C 1
ATOM 1113 O O . GLY A 1 148 ? -14.963 -3.155 -9.458 1.00 95.75 148 GLY A O 1
ATOM 1114 N N . LEU A 1 149 ? -12.810 -3.662 -8.991 1.00 96.75 149 LEU A N 1
ATOM 1115 C CA . LEU A 1 149 ? -12.279 -2.325 -9.245 1.00 96.75 149 LEU A CA 1
ATOM 1116 C C . LEU A 1 149 ? -12.455 -2.012 -10.726 1.00 96.75 149 LEU A C 1
ATOM 1118 O O . LEU A 1 149 ? -12.019 -2.791 -11.569 1.00 96.75 149 LEU A O 1
ATOM 1122 N N . THR A 1 150 ? -13.046 -0.873 -11.038 1.00 95.00 150 THR A N 1
ATOM 1123 C CA . THR A 1 150 ? -13.113 -0.340 -12.394 1.00 95.00 150 THR A CA 1
ATOM 1124 C C . THR A 1 150 ? -12.580 1.076 -12.368 1.00 95.00 150 THR A C 1
ATOM 1126 O O . THR A 1 150 ? -12.941 1.858 -11.494 1.00 95.00 150 THR A O 1
ATOM 1129 N N . TYR A 1 151 ? -11.721 1.403 -13.323 1.00 90.50 151 TYR A N 1
ATOM 1130 C CA . TYR A 1 151 ? -11.244 2.759 -13.537 1.00 90.50 151 TYR A CA 1
ATOM 1131 C C . TYR A 1 151 ? -11.490 3.152 -14.986 1.00 90.50 151 TYR A C 1
ATOM 1133 O O . TYR A 1 151 ? -11.106 2.417 -15.900 1.00 90.50 151 TYR A O 1
ATOM 1141 N N . ASN A 1 152 ? -12.133 4.296 -15.181 1.00 88.38 152 ASN A N 1
ATOM 1142 C CA . ASN A 1 152 ? -12.412 4.886 -16.476 1.00 88.38 152 ASN A CA 1
ATOM 1143 C C . ASN A 1 152 ? -11.436 6.037 -16.728 1.00 88.38 152 ASN A C 1
ATOM 1145 O O . ASN A 1 152 ? -11.589 7.138 -16.202 1.00 88.38 152 ASN A O 1
ATOM 1149 N N . PHE A 1 153 ? -10.427 5.787 -17.553 1.00 79.69 153 PHE A N 1
ATOM 1150 C CA . PHE A 1 153 ? -9.429 6.791 -17.901 1.00 79.69 153 PHE A CA 1
ATOM 1151 C C . PHE A 1 153 ? -10.008 7.893 -18.791 1.00 79.69 153 PHE A C 1
ATOM 1153 O O . PHE A 1 153 ? -9.475 8.999 -18.785 1.00 79.69 153 PHE A O 1
ATOM 1160 N N . GLU A 1 154 ? -11.112 7.640 -19.504 1.00 76.75 154 GLU A N 1
ATOM 1161 C CA . GLU A 1 154 ? -11.783 8.652 -20.333 1.00 76.75 154 GLU A CA 1
ATOM 1162 C C . GLU A 1 154 ? -12.443 9.753 -19.494 1.00 76.75 154 GLU A C 1
ATOM 1164 O O . GLU A 1 154 ? -12.557 10.897 -19.936 1.00 76.75 154 GLU A O 1
ATOM 1169 N N . ALA A 1 155 ? -12.806 9.443 -18.247 1.00 76.69 155 ALA A N 1
ATOM 1170 C CA . ALA A 1 155 ? -13.414 10.393 -17.320 1.00 76.69 155 ALA A CA 1
ATOM 1171 C C . ALA A 1 155 ? -12.421 11.433 -16.754 1.00 76.69 155 ALA A C 1
ATOM 1173 O O . ALA A 1 155 ? -12.833 12.350 -16.049 1.00 76.69 155 ALA A O 1
ATOM 1174 N N . LEU A 1 156 ? -11.122 11.356 -17.087 1.00 69.12 156 LEU A N 1
ATOM 1175 C CA . LEU A 1 156 ? -10.097 12.331 -16.670 1.00 69.12 156 LEU A CA 1
ATOM 1176 C C . LEU A 1 156 ? -10.158 13.681 -17.424 1.00 69.12 156 LEU A C 1
ATOM 1178 O O . LEU A 1 156 ? -9.230 14.490 -17.342 1.00 69.12 156 LEU A O 1
ATOM 1182 N N . GLY A 1 157 ? -11.227 13.951 -18.178 1.00 66.88 157 GLY A N 1
ATOM 1183 C CA . GLY A 1 157 ? -11.445 15.231 -18.857 1.00 66.88 157 GLY A CA 1
ATOM 1184 C C . GLY A 1 157 ? -10.366 15.547 -19.901 1.00 66.88 157 GLY A C 1
ATOM 1185 O O . GLY A 1 157 ? -9.976 14.687 -20.687 1.00 66.88 157 GLY A O 1
ATOM 1186 N N . ALA A 1 158 ? -9.854 16.783 -19.929 1.00 62.59 158 ALA A N 1
ATOM 1187 C CA . ALA A 1 158 ? -8.821 17.198 -20.891 1.00 62.59 158 ALA A CA 1
ATOM 1188 C C . ALA A 1 158 ? -7.533 16.350 -20.811 1.00 62.59 158 ALA A C 1
ATOM 1190 O O . ALA A 1 158 ? -6.845 16.180 -21.816 1.00 62.59 158 ALA A O 1
ATOM 1191 N N . SER A 1 159 ? -7.225 15.767 -19.645 1.00 57.56 159 SER A N 1
ATOM 1192 C CA . SER A 1 159 ? -6.092 14.849 -19.484 1.00 57.56 159 SER A CA 1
ATOM 1193 C C . SER A 1 159 ? -6.311 13.510 -20.193 1.00 57.56 159 SER A C 1
ATOM 1195 O O . SER A 1 159 ? -5.337 12.928 -20.662 1.00 57.56 159 SER A O 1
ATOM 1197 N N . ALA A 1 160 ? -7.561 13.053 -20.334 1.00 56.84 160 ALA A N 1
ATOM 1198 C CA . ALA A 1 160 ? -7.924 11.859 -21.101 1.00 56.84 160 ALA A CA 1
ATOM 1199 C C . ALA A 1 160 ? -7.879 12.074 -22.622 1.00 56.84 160 ALA A C 1
ATOM 1201 O O . ALA A 1 160 ? -7.706 11.126 -23.385 1.00 56.84 160 ALA A O 1
ATOM 1202 N N . GLN A 1 161 ? -8.012 13.327 -23.070 1.00 59.81 161 GLN A N 1
ATOM 1203 C CA . GLN A 1 161 ? -7.969 13.703 -24.487 1.00 59.81 161 GLN A CA 1
ATOM 1204 C C . GLN A 1 161 ? -6.543 13.783 -25.054 1.00 59.81 161 GLN A C 1
ATOM 1206 O O . GLN A 1 161 ? -6.357 14.144 -26.214 1.00 59.81 161 GLN A O 1
ATOM 1211 N N . ASN A 1 162 ? -5.519 13.455 -24.260 1.00 66.50 162 ASN A N 1
ATOM 1212 C CA . ASN A 1 162 ? -4.156 13.372 -24.765 1.00 66.50 162 ASN A CA 1
ATOM 1213 C C . ASN A 1 162 ? -4.058 12.234 -25.794 1.00 66.50 162 ASN A C 1
ATOM 1215 O O . ASN A 1 162 ? -4.403 11.088 -25.501 1.00 66.50 162 ASN A O 1
ATOM 1219 N N . GLU A 1 163 ? -3.530 12.548 -26.978 1.00 68.25 163 GLU A N 1
ATOM 1220 C CA . GLU A 1 163 ? -3.271 11.598 -28.066 1.00 68.25 163 GLU A CA 1
ATOM 1221 C C . GLU A 1 163 ? -2.501 10.353 -27.583 1.00 68.25 163 GLU A C 1
ATOM 1223 O O . GLU A 1 163 ? -2.764 9.241 -28.040 1.00 68.25 163 GLU A O 1
ATOM 1228 N N . ALA A 1 164 ? -1.621 10.521 -26.588 1.00 66.00 164 ALA A N 1
ATOM 1229 C CA . ALA A 1 164 ? -0.923 9.431 -25.915 1.00 66.00 164 ALA A CA 1
ATOM 1230 C C . ALA A 1 164 ? -1.867 8.407 -25.277 1.00 66.00 164 ALA A C 1
ATOM 1232 O O . ALA A 1 164 ? -1.695 7.205 -25.469 1.00 66.00 164 ALA A O 1
ATOM 1233 N N . TRP A 1 165 ? -2.883 8.863 -24.544 1.00 70.06 165 TRP A N 1
ATOM 1234 C CA . TRP A 1 165 ? -3.820 7.981 -23.849 1.00 70.06 165 TRP A CA 1
ATOM 1235 C C . TRP A 1 165 ? -4.770 7.280 -24.816 1.00 70.06 165 TRP A C 1
ATOM 1237 O O . TRP A 1 165 ? -5.000 6.076 -24.678 1.00 70.06 165 TRP A O 1
ATOM 1247 N N . GLN A 1 166 ? -5.238 7.988 -25.846 1.00 71.19 166 GLN A N 1
ATOM 1248 C CA . GLN A 1 166 ? -6.077 7.385 -26.883 1.00 71.19 166 GLN A CA 1
ATOM 1249 C C . GLN A 1 166 ? -5.330 6.303 -27.673 1.00 71.19 166 GLN A C 1
ATOM 1251 O O . GLN A 1 166 ? -5.882 5.231 -27.917 1.00 71.19 166 GLN A O 1
ATOM 1256 N N . LYS A 1 167 ? -4.053 6.528 -28.010 1.00 70.00 167 LYS A N 1
ATOM 1257 C CA . LYS A 1 167 ? -3.238 5.545 -28.744 1.00 70.00 167 LYS A CA 1
ATOM 1258 C C . LYS A 1 167 ? -2.782 4.357 -27.894 1.00 70.00 167 LYS A C 1
ATOM 1260 O O . LYS A 1 167 ? -2.606 3.266 -28.433 1.00 70.00 167 LYS A O 1
ATOM 1265 N N . VAL A 1 168 ? -2.635 4.515 -26.574 1.00 74.69 168 VAL A N 1
ATOM 1266 C CA . VAL A 1 168 ? -2.387 3.378 -25.663 1.00 74.69 168 VAL A CA 1
ATOM 1267 C C . VAL A 1 168 ? -3.596 2.427 -25.623 1.00 74.69 168 VAL A C 1
ATOM 1269 O O . VAL A 1 168 ? -3.417 1.215 -25.469 1.00 74.69 168 VAL A O 1
ATOM 1272 N N . GLY A 1 169 ? -4.815 2.932 -25.847 1.00 75.75 169 GLY A N 1
ATOM 1273 C CA . GLY A 1 169 ? -6.007 2.112 -26.085 1.00 75.75 169 GLY A CA 1
ATOM 1274 C C . GLY A 1 169 ? -6.493 1.356 -24.848 1.00 75.75 169 GLY A C 1
ATOM 1275 O O . GLY A 1 169 ? -6.798 0.164 -24.937 1.00 75.75 169 GLY A O 1
ATOM 1276 N N . LEU A 1 170 ? -6.514 2.034 -23.696 1.00 79.94 170 LEU A N 1
ATOM 1277 C CA . LEU A 1 170 ? -7.024 1.523 -22.419 1.00 79.94 170 LEU A CA 1
ATOM 1278 C C . LEU A 1 170 ? -8.050 2.512 -21.834 1.00 79.94 170 LEU A C 1
ATOM 1280 O O . LEU A 1 170 ? -7.741 3.200 -20.863 1.00 79.94 170 LEU A O 1
ATOM 1284 N N . PRO A 1 171 ? -9.257 2.614 -22.427 1.00 80.12 171 PRO A N 1
ATOM 1285 C CA . PRO A 1 171 ? -10.275 3.566 -21.974 1.00 80.12 171 PRO A CA 1
ATOM 1286 C C . PRO A 1 171 ? -10.782 3.219 -20.572 1.00 80.12 171 PRO A C 1
ATOM 1288 O O . PRO A 1 171 ? -10.960 4.085 -19.721 1.00 80.12 171 PRO A O 1
ATOM 1291 N N . THR A 1 172 ? -10.918 1.923 -20.294 1.00 87.69 172 THR A N 1
ATOM 1292 C CA . THR A 1 172 ? -11.307 1.396 -18.989 1.00 87.69 172 THR A CA 1
ATOM 1293 C C . THR A 1 172 ? -10.406 0.236 -18.601 1.00 87.69 172 THR A C 1
ATOM 1295 O O . THR A 1 172 ? -10.032 -0.566 -19.459 1.00 87.69 172 THR A O 1
ATOM 1298 N N . SER A 1 173 ? -10.129 0.085 -17.310 1.00 91.06 173 SER A N 1
ATOM 1299 C CA . SER A 1 173 ? -9.470 -1.100 -16.765 1.00 91.06 173 SER A CA 1
ATOM 1300 C C . SER A 1 173 ? -10.257 -1.656 -15.594 1.00 91.06 173 SER A C 1
ATOM 1302 O O . SER A 1 173 ? -10.695 -0.912 -14.720 1.00 91.06 173 SER A O 1
ATOM 1304 N N . GLN A 1 174 ? -10.386 -2.979 -15.567 1.00 94.75 174 GLN A N 1
ATOM 1305 C CA . GLN A 1 174 ? -10.983 -3.712 -14.458 1.00 94.75 174 GLN A CA 1
ATOM 1306 C C . GLN A 1 174 ? -9.910 -4.448 -13.674 1.00 94.75 174 GLN A C 1
ATOM 1308 O O . GLN A 1 174 ? -8.888 -4.852 -14.233 1.00 94.75 174 GLN A O 1
ATOM 1313 N N . GLY A 1 175 ? -10.136 -4.650 -12.386 1.00 95.88 175 GLY A N 1
ATOM 1314 C CA . GLY A 1 175 ? -9.120 -5.224 -11.537 1.00 95.88 175 GLY A CA 1
ATOM 1315 C C . GLY A 1 175 ? -9.580 -5.626 -10.155 1.00 95.88 175 GLY A C 1
ATOM 1316 O O . GLY A 1 175 ? -10.760 -5.593 -9.804 1.00 95.88 175 GLY A O 1
ATOM 1317 N N . ARG A 1 176 ? -8.585 -6.010 -9.367 1.00 97.12 176 ARG A N 1
ATOM 1318 C CA . ARG A 1 176 ? -8.735 -6.380 -7.966 1.00 97.12 176 ARG A CA 1
ATOM 1319 C C . ARG A 1 176 ? -7.482 -6.004 -7.195 1.00 97.12 176 ARG A C 1
ATOM 1321 O O . ARG A 1 176 ? -6.377 -6.040 -7.745 1.00 97.12 176 ARG A O 1
ATOM 1328 N N . ALA A 1 177 ? -7.653 -5.701 -5.921 1.00 97.56 177 ALA A N 1
ATOM 1329 C CA . ALA A 1 177 ? -6.553 -5.514 -4.993 1.00 97.56 177 ALA A CA 1
ATOM 1330 C C . ALA A 1 177 ? -6.733 -6.433 -3.791 1.00 97.56 177 ALA A C 1
ATOM 1332 O O . ALA A 1 177 ? -7.853 -6.713 -3.368 1.00 97.56 177 ALA A O 1
ATOM 1333 N N . GLY A 1 178 ? -5.629 -6.913 -3.239 1.00 97.38 178 GLY A N 1
ATOM 1334 C CA . GLY A 1 178 ? -5.656 -7.756 -2.058 1.00 97.38 178 GLY A CA 1
ATOM 1335 C C . GLY A 1 178 ? -4.394 -7.584 -1.245 1.00 97.38 178 GLY A C 1
ATOM 1336 O O . GLY A 1 178 ? -3.313 -7.408 -1.810 1.00 97.38 178 GLY A O 1
ATOM 1337 N N . LEU A 1 179 ? -4.536 -7.641 0.073 1.00 97.06 179 LEU A N 1
ATOM 1338 C CA . LEU A 1 179 ? -3.401 -7.678 0.978 1.00 97.06 179 LEU A CA 1
ATOM 1339 C C . LEU A 1 179 ? -3.645 -8.694 2.094 1.00 97.06 179 LEU A C 1
ATOM 1341 O O . LEU A 1 179 ? -4.778 -8.862 2.540 1.00 97.06 179 LEU A O 1
ATOM 1345 N N . LYS A 1 180 ? -2.596 -9.376 2.534 1.00 97.94 180 LYS A N 1
ATOM 1346 C CA . LYS A 1 180 ? -2.593 -10.263 3.693 1.00 97.94 180 LYS A CA 1
ATOM 1347 C C . LYS A 1 180 ? -1.286 -10.113 4.431 1.00 97.94 180 LYS A C 1
ATOM 1349 O O . LYS A 1 180 ? -0.214 -10.066 3.824 1.00 97.94 180 LYS A O 1
ATOM 1354 N N . GLY A 1 181 ? -1.380 -10.084 5.743 1.00 97.50 181 GLY A N 1
ATOM 1355 C CA . GLY A 1 181 ? -0.208 -10.053 6.578 1.00 97.50 181 GLY A CA 1
ATOM 1356 C C . GLY A 1 181 ? -0.513 -10.409 8.012 1.00 97.50 181 GLY A C 1
ATOM 1357 O O . GLY A 1 181 ? -1.642 -10.725 8.390 1.00 97.50 181 GLY A O 1
ATOM 1358 N N . ARG A 1 182 ? 0.538 -10.345 8.812 1.00 96.81 182 ARG A N 1
ATOM 1359 C CA . ARG A 1 182 ? 0.496 -10.602 10.241 1.00 96.81 182 ARG A CA 1
ATOM 1360 C C . ARG A 1 182 ? 1.411 -9.655 10.979 1.00 96.81 182 ARG A C 1
ATOM 1362 O O . ARG A 1 182 ? 2.409 -9.179 10.439 1.00 96.81 182 ARG A O 1
ATOM 1369 N N . TRP A 1 183 ? 1.062 -9.415 12.224 1.00 95.75 183 TRP A N 1
ATOM 1370 C CA . TRP A 1 183 ? 1.848 -8.674 13.178 1.00 95.75 183 TRP A CA 1
ATOM 1371 C C . TRP A 1 183 ? 1.985 -9.497 14.454 1.00 95.75 183 TRP A C 1
ATOM 1373 O O . TRP A 1 183 ? 0.977 -9.954 14.986 1.00 95.75 183 TRP A O 1
ATOM 1383 N N . THR A 1 184 ? 3.207 -9.702 14.936 1.00 93.44 184 THR A N 1
ATOM 1384 C CA . THR A 1 184 ? 3.483 -10.468 16.159 1.00 93.44 184 THR A CA 1
ATOM 1385 C C . THR A 1 184 ? 3.855 -9.557 17.318 1.00 93.44 184 THR A C 1
ATOM 1387 O O . THR A 1 184 ? 4.644 -8.623 17.178 1.00 93.44 184 THR A O 1
ATOM 1390 N N . LEU A 1 185 ? 3.305 -9.861 18.491 1.00 89.06 185 LEU A N 1
ATOM 1391 C CA . LEU A 1 185 ? 3.461 -9.065 19.703 1.00 89.06 185 LEU A CA 1
ATOM 1392 C C . LEU A 1 185 ? 4.891 -9.129 20.264 1.00 89.06 185 LEU A C 1
ATOM 1394 O O . LEU A 1 185 ? 5.416 -8.119 20.726 1.00 89.06 185 LEU A O 1
ATOM 1398 N N . ALA A 1 186 ? 5.522 -10.306 20.199 1.00 86.81 186 ALA A N 1
ATOM 1399 C CA . ALA A 1 186 ? 6.806 -10.583 20.847 1.00 86.81 186 ALA A CA 1
ATOM 1400 C C . ALA A 1 186 ? 7.966 -9.724 20.315 1.00 86.81 186 ALA A C 1
ATOM 1402 O O . ALA A 1 186 ? 8.774 -9.214 21.088 1.00 86.81 186 ALA A O 1
ATOM 1403 N N . ASP A 1 187 ? 8.051 -9.566 18.996 1.00 85.06 187 ASP A N 1
ATOM 1404 C CA . ASP A 1 187 ? 9.131 -8.861 18.297 1.00 85.06 187 ASP A CA 1
ATOM 1405 C C . ASP A 1 187 ? 8.634 -7.641 17.497 1.00 85.06 187 ASP A C 1
ATOM 1407 O O . ASP A 1 187 ? 9.419 -6.959 16.825 1.00 85.06 187 ASP A O 1
ATOM 1411 N N . GLY A 1 188 ? 7.330 -7.347 17.562 1.00 90.69 188 GLY A N 1
ATOM 1412 C CA . GLY A 1 188 ? 6.703 -6.294 16.771 1.00 90.69 188 GLY A CA 1
ATOM 1413 C C . GLY A 1 188 ? 6.903 -6.507 15.272 1.00 90.69 188 GLY A C 1
ATOM 1414 O O . GLY A 1 188 ? 7.101 -5.529 14.547 1.00 90.69 188 GLY A O 1
ATOM 1415 N N . ARG A 1 189 ? 6.971 -7.761 14.806 1.00 95.00 189 ARG A N 1
ATOM 1416 C CA . ARG A 1 189 ? 7.240 -8.073 13.401 1.00 95.00 189 ARG A CA 1
ATOM 1417 C C . ARG A 1 189 ? 5.972 -7.983 12.579 1.00 95.00 189 ARG A C 1
ATOM 1419 O O . ARG A 1 189 ? 5.064 -8.792 12.721 1.00 95.00 189 ARG A O 1
ATOM 1426 N N . LEU A 1 190 ? 5.948 -7.001 11.690 1.00 95.19 190 LEU A N 1
ATOM 1427 C CA . LEU A 1 190 ? 4.930 -6.800 10.676 1.00 95.19 190 LEU A CA 1
ATOM 1428 C C . LEU A 1 190 ? 5.396 -7.442 9.367 1.00 95.19 190 LEU A C 1
ATOM 1430 O O . LEU A 1 190 ? 6.336 -6.960 8.736 1.00 95.19 190 LEU A O 1
ATOM 1434 N N . ALA A 1 191 ? 4.718 -8.507 8.954 1.00 97.00 191 ALA A N 1
ATOM 1435 C CA . ALA A 1 191 ? 4.957 -9.191 7.693 1.00 97.00 191 ALA A CA 1
ATOM 1436 C C . ALA A 1 191 ? 3.742 -9.029 6.775 1.00 97.00 191 ALA A C 1
ATOM 1438 O O . ALA A 1 191 ? 2.672 -9.565 7.058 1.00 97.00 191 ALA A O 1
ATOM 1439 N N . LEU A 1 192 ? 3.916 -8.308 5.669 1.00 97.19 192 LEU A N 1
ATOM 1440 C CA . LEU A 1 192 ? 3.011 -8.323 4.528 1.00 97.19 192 LEU A CA 1
ATOM 1441 C C . LEU A 1 192 ? 3.418 -9.474 3.603 1.00 97.19 192 LEU A C 1
ATOM 1443 O O . LEU A 1 192 ? 4.413 -9.385 2.881 1.00 97.19 192 LEU A O 1
ATOM 1447 N N . GLU A 1 193 ? 2.647 -10.554 3.662 1.00 93.00 193 GLU A N 1
ATOM 1448 C CA . GLU A 1 193 ? 2.912 -11.808 2.952 1.00 93.00 193 GLU A CA 1
ATOM 1449 C C . GLU A 1 193 ? 2.414 -11.750 1.510 1.00 93.00 193 GLU A C 1
ATOM 1451 O O . GLU A 1 193 ? 3.081 -12.220 0.590 1.00 93.00 193 GLU A O 1
ATOM 1456 N N . GLU A 1 194 ? 1.259 -11.119 1.311 1.00 91.12 194 GLU A N 1
ATOM 1457 C CA . GLU A 1 194 ? 0.679 -10.861 0.002 1.00 91.12 194 GLU A CA 1
ATOM 1458 C C . GLU A 1 194 ? 0.245 -9.398 -0.041 1.00 91.12 194 GLU A C 1
ATOM 1460 O O . GLU A 1 194 ? -0.523 -8.949 0.800 1.00 91.12 194 GLU A O 1
ATOM 1465 N N . GLY A 1 195 ? 0.688 -8.641 -1.033 1.00 96.69 195 GLY A N 1
ATOM 1466 C CA . GLY A 1 195 ? 0.124 -7.339 -1.368 1.00 96.69 195 GLY A CA 1
ATOM 1467 C C . GLY A 1 195 ? 0.091 -7.238 -2.875 1.00 96.69 195 GLY A C 1
ATOM 1468 O O . GLY A 1 195 ? 1.126 -7.412 -3.505 1.00 96.69 195 GLY A O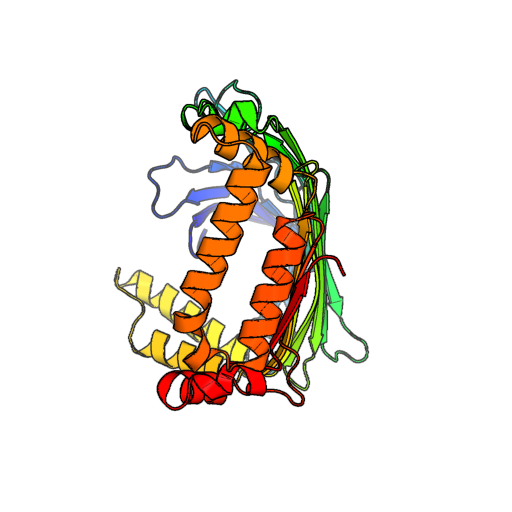 1
ATOM 1469 N N . GLN A 1 196 ? -1.072 -7.029 -3.480 1.00 97.38 196 GLN A N 1
ATOM 1470 C CA . GLN A 1 196 ? -1.175 -6.975 -4.932 1.00 97.38 196 GLN A CA 1
ATOM 1471 C C . GLN A 1 196 ? -2.298 -6.070 -5.423 1.00 97.38 196 GLN A C 1
ATOM 1473 O O . GLN A 1 196 ? -3.369 -6.000 -4.823 1.00 97.38 196 GLN A O 1
ATOM 1478 N N . LEU A 1 197 ? -2.055 -5.450 -6.572 1.00 97.25 197 LEU A N 1
ATOM 1479 C CA . LEU A 1 197 ? -3.028 -4.758 -7.404 1.00 97.25 197 LEU A CA 1
ATOM 1480 C C . LEU A 1 197 ? -2.889 -5.305 -8.822 1.00 97.25 197 LEU A C 1
ATOM 1482 O O . LEU A 1 197 ? -1.811 -5.232 -9.407 1.00 97.25 197 LEU A O 1
ATOM 1486 N N . ALA A 1 198 ? -3.969 -5.849 -9.371 1.00 96.50 198 ALA A N 1
ATOM 1487 C CA . ALA A 1 198 ? -4.019 -6.329 -10.745 1.00 96.50 198 ALA A CA 1
ATOM 1488 C C . ALA A 1 198 ? -5.069 -5.541 -11.523 1.00 96.50 198 ALA A C 1
ATOM 1490 O O . ALA A 1 198 ? -6.207 -5.430 -11.070 1.00 96.50 198 ALA A O 1
ATOM 1491 N N . LEU A 1 199 ? -4.683 -5.024 -12.687 1.00 94.81 199 LEU A N 1
ATOM 1492 C CA . LEU A 1 199 ? -5.512 -4.220 -13.578 1.00 94.81 199 LEU A CA 1
ATOM 1493 C C . LEU A 1 199 ? -5.367 -4.743 -15.014 1.00 94.81 199 LEU A C 1
ATOM 1495 O O . LEU A 1 199 ? -4.255 -4.886 -15.528 1.00 94.81 199 LEU A O 1
ATOM 1499 N N . ALA A 1 200 ? -6.488 -5.045 -15.665 1.00 92.88 200 ALA A N 1
ATOM 1500 C CA . ALA A 1 200 ? -6.529 -5.574 -17.022 1.00 92.88 200 ALA A CA 1
ATOM 1501 C C . ALA A 1 200 ? -5.862 -4.612 -18.019 1.00 92.88 200 ALA A C 1
ATOM 1503 O O . ALA A 1 200 ? -6.131 -3.416 -18.033 1.00 92.88 200 ALA A O 1
ATOM 1504 N N . GLY A 1 201 ? -4.961 -5.132 -18.854 1.00 89.69 201 GLY A N 1
ATOM 1505 C CA . GLY A 1 201 ? -4.198 -4.338 -19.825 1.00 89.69 201 GLY A CA 1
ATOM 1506 C C . GLY A 1 201 ? -3.048 -3.511 -19.234 1.00 89.69 201 GLY A C 1
ATOM 1507 O O . GLY A 1 201 ? -2.109 -3.199 -19.961 1.00 89.69 201 GLY A O 1
ATOM 1508 N N . PHE A 1 202 ? -3.067 -3.214 -17.930 1.00 90.25 202 PHE A N 1
ATOM 1509 C CA . PHE A 1 202 ? -1.966 -2.550 -17.224 1.00 90.25 202 PHE A CA 1
ATOM 1510 C C . PHE A 1 202 ? -0.934 -3.558 -16.725 1.00 90.25 202 PHE A C 1
ATOM 1512 O O . PHE A 1 202 ? 0.247 -3.457 -17.052 1.00 90.25 202 PHE A O 1
ATOM 1519 N N . GLY A 1 203 ? -1.384 -4.554 -15.963 1.00 94.75 203 GLY A N 1
ATOM 1520 C CA . GLY A 1 203 ? -0.508 -5.534 -15.338 1.00 94.75 203 GLY A CA 1
ATOM 1521 C C . GLY A 1 203 ? -0.834 -5.792 -13.875 1.00 94.75 203 GLY A C 1
ATOM 1522 O O . GLY A 1 203 ? -1.904 -5.431 -13.377 1.00 94.75 203 GLY A O 1
ATOM 1523 N N . ARG A 1 204 ? 0.106 -6.431 -13.180 1.00 97.62 204 ARG A N 1
ATOM 1524 C CA . ARG A 1 204 ? 0.022 -6.714 -11.747 1.00 97.62 204 ARG A CA 1
ATOM 1525 C C . ARG A 1 204 ? 1.222 -6.124 -11.024 1.00 97.62 204 ARG A C 1
ATOM 1527 O O . ARG A 1 204 ? 2.359 -6.437 -11.349 1.00 97.62 204 ARG A O 1
ATOM 1534 N N . VAL A 1 205 ? 0.962 -5.307 -10.013 1.00 97.88 205 VAL A N 1
ATOM 1535 C CA . VAL A 1 205 ? 1.962 -4.893 -9.028 1.00 97.88 205 VAL A CA 1
ATOM 1536 C C . VAL A 1 205 ? 1.782 -5.770 -7.803 1.00 97.88 205 VAL A C 1
ATOM 1538 O O . VAL A 1 205 ? 0.677 -5.857 -7.275 1.00 97.88 205 VAL A O 1
ATOM 1541 N N . ALA A 1 206 ? 2.854 -6.405 -7.351 1.00 97.88 206 ALA A N 1
ATOM 1542 C CA . ALA A 1 206 ? 2.912 -7.130 -6.098 1.00 97.88 206 ALA A CA 1
ATOM 1543 C C . ALA A 1 206 ? 3.984 -6.525 -5.188 1.00 97.88 206 ALA A C 1
ATOM 1545 O O . ALA A 1 206 ? 5.080 -6.186 -5.630 1.00 97.88 206 ALA A O 1
ATOM 1546 N N . VAL A 1 207 ? 3.663 -6.391 -3.910 1.00 97.81 207 VAL A N 1
ATOM 1547 C CA . VAL A 1 207 ? 4.540 -5.868 -2.868 1.00 97.81 207 VAL A CA 1
ATOM 1548 C C . VAL A 1 207 ? 4.531 -6.807 -1.673 1.00 97.81 207 VAL A C 1
ATOM 1550 O O . VAL A 1 207 ? 3.520 -7.430 -1.357 1.00 97.81 207 VAL A O 1
ATOM 1553 N N . GLY A 1 208 ? 5.667 -6.889 -0.999 1.00 97.38 208 GLY A N 1
ATOM 1554 C CA . GLY A 1 208 ? 5.814 -7.592 0.266 1.00 97.38 208 GLY A CA 1
ATOM 1555 C C . GLY A 1 208 ? 6.852 -6.880 1.114 1.00 97.38 208 GLY A C 1
ATOM 1556 O O . GLY A 1 208 ? 7.816 -6.323 0.586 1.00 97.38 208 GLY A O 1
ATOM 1557 N N . PHE A 1 209 ? 6.659 -6.872 2.423 1.00 95.69 209 PHE A N 1
ATOM 1558 C CA . PHE A 1 209 ? 7.638 -6.336 3.359 1.00 95.69 209 PHE A CA 1
ATOM 1559 C C . PHE A 1 209 ? 7.559 -7.076 4.683 1.00 95.69 209 PHE A C 1
ATOM 1561 O O . PHE A 1 209 ? 6.507 -7.557 5.084 1.00 95.69 209 PHE A O 1
ATOM 1568 N N . ASP A 1 210 ? 8.691 -7.164 5.353 1.00 96.81 210 ASP A N 1
ATOM 1569 C CA . ASP A 1 210 ? 8.850 -7.816 6.636 1.00 96.81 210 ASP A CA 1
ATOM 1570 C C . ASP A 1 210 ? 9.770 -6.936 7.474 1.00 96.81 210 ASP A C 1
ATOM 1572 O O . ASP A 1 210 ? 10.947 -6.751 7.143 1.00 96.81 210 ASP A O 1
ATOM 1576 N N . ILE A 1 211 ? 9.194 -6.322 8.501 1.00 95.06 211 ILE A N 1
ATOM 1577 C CA . ILE A 1 211 ? 9.847 -5.320 9.336 1.00 95.06 211 ILE A CA 1
ATOM 1578 C C . ILE A 1 211 ? 9.610 -5.688 10.796 1.00 95.06 211 ILE A C 1
ATOM 1580 O O . ILE A 1 211 ? 8.475 -5.927 11.194 1.00 95.06 211 ILE A O 1
ATOM 1584 N N . SER A 1 212 ? 10.666 -5.687 11.602 1.00 94.69 212 SER A N 1
ATOM 1585 C CA . SER A 1 212 ? 10.597 -5.869 13.057 1.00 94.69 212 SER A CA 1
ATOM 1586 C C . SER A 1 212 ? 10.722 -4.538 13.795 1.00 94.69 212 SER A C 1
ATOM 1588 O O . SER A 1 212 ? 11.171 -3.544 13.223 1.00 94.69 212 SER A O 1
ATOM 1590 N N . GLY A 1 213 ? 10.345 -4.517 15.076 1.00 87.94 213 GLY A N 1
ATOM 1591 C CA . GLY A 1 213 ? 10.442 -3.322 15.922 1.00 87.94 213 GLY A CA 1
ATOM 1592 C C . GLY A 1 213 ? 9.187 -2.444 15.941 1.00 87.94 213 GLY A C 1
ATOM 1593 O O . GLY A 1 213 ? 9.181 -1.407 16.605 1.00 87.94 213 GLY A O 1
ATOM 1594 N N . TYR A 1 214 ? 8.103 -2.867 15.283 1.00 85.81 214 TYR A N 1
ATOM 1595 C CA . TYR A 1 214 ? 6.783 -2.237 15.374 1.00 85.81 214 TYR A CA 1
ATOM 1596 C C . TYR A 1 214 ? 6.061 -2.696 16.652 1.00 85.81 214 TYR A C 1
ATOM 1598 O O . TYR A 1 214 ? 5.036 -3.366 16.605 1.00 85.81 214 TYR A O 1
ATOM 1606 N N . THR A 1 215 ? 6.651 -2.431 17.816 1.00 84.69 215 THR A N 1
ATOM 1607 C CA . THR A 1 215 ? 6.144 -2.918 19.110 1.00 84.69 215 THR A CA 1
ATOM 1608 C C . THR A 1 215 ? 4.952 -2.097 19.607 1.00 84.69 215 THR A C 1
ATOM 1610 O O . THR A 1 215 ? 4.730 -0.971 19.154 1.00 84.69 215 THR A O 1
ATOM 1613 N N . LEU A 1 216 ? 4.212 -2.614 20.598 1.00 79.56 216 LEU A N 1
ATOM 1614 C CA . LEU A 1 216 ? 3.165 -1.833 21.270 1.00 79.56 216 LEU A CA 1
ATOM 1615 C C . LEU A 1 216 ? 3.710 -0.521 21.838 1.00 79.56 216 LEU A C 1
ATOM 1617 O O . LEU A 1 216 ? 3.100 0.518 21.639 1.00 79.56 216 LEU A O 1
ATOM 1621 N N . ASP A 1 217 ? 4.897 -0.519 22.447 1.00 75.50 217 ASP A N 1
ATOM 1622 C CA . ASP A 1 217 ? 5.508 0.722 22.941 1.00 75.50 217 ASP A CA 1
ATOM 1623 C C . ASP A 1 217 ? 5.727 1.758 21.824 1.00 75.50 217 ASP A C 1
ATOM 1625 O O . ASP A 1 217 ? 5.537 2.959 22.043 1.00 75.50 217 ASP A O 1
ATOM 1629 N N . ALA A 1 218 ? 6.098 1.315 20.618 1.00 74.12 218 ALA A N 1
ATOM 1630 C CA . ALA A 1 218 ? 6.237 2.193 19.459 1.00 74.12 218 ALA A CA 1
ATOM 1631 C C . ALA A 1 218 ? 4.870 2.716 18.978 1.00 74.12 218 ALA A C 1
ATOM 1633 O O . ALA A 1 218 ? 4.714 3.920 18.766 1.00 74.12 218 ALA A O 1
ATOM 1634 N N . LEU A 1 219 ? 3.869 1.837 18.873 1.00 74.12 219 LEU A N 1
ATOM 1635 C CA . LEU A 1 219 ? 2.485 2.175 18.521 1.00 74.12 219 LEU A CA 1
ATOM 1636 C C . LEU A 1 219 ? 1.866 3.189 19.492 1.00 74.12 219 LEU A C 1
ATOM 1638 O O . LEU A 1 219 ? 1.344 4.226 19.078 1.00 74.12 219 LEU A O 1
ATOM 1642 N N . CYS A 1 220 ? 1.990 2.931 20.791 1.00 71.44 220 CYS A N 1
ATOM 1643 C CA . CYS A 1 220 ? 1.512 3.802 21.856 1.00 71.44 220 CYS A CA 1
ATOM 1644 C C . CYS A 1 220 ? 2.248 5.151 21.842 1.00 71.44 220 CYS A C 1
ATOM 1646 O O . CYS A 1 220 ? 1.620 6.199 21.990 1.00 71.44 220 CYS A O 1
ATOM 1648 N N . GLY A 1 221 ? 3.566 5.152 21.608 1.00 67.31 221 GLY A N 1
ATOM 1649 C CA . GLY A 1 221 ? 4.366 6.371 21.456 1.00 67.31 221 GLY A CA 1
ATOM 1650 C C . GLY A 1 221 ? 3.935 7.240 20.267 1.00 67.31 221 GLY A C 1
ATOM 1651 O O . GLY A 1 221 ? 3.823 8.462 20.399 1.00 67.31 221 GLY A O 1
ATOM 1652 N N . MET A 1 222 ? 3.628 6.621 19.123 1.00 66.69 222 MET A N 1
ATOM 1653 C CA . MET A 1 222 ? 3.078 7.324 17.959 1.00 66.69 222 MET A CA 1
ATOM 1654 C C . MET A 1 222 ? 1.695 7.901 18.254 1.00 66.69 222 MET A C 1
ATOM 1656 O O . MET A 1 222 ? 1.466 9.078 17.982 1.00 66.69 222 MET A O 1
ATOM 1660 N N . LYS A 1 223 ? 0.796 7.120 18.868 1.00 65.44 223 LYS A N 1
ATOM 1661 C CA . LYS A 1 223 ? -0.538 7.599 19.251 1.00 65.44 223 LYS A CA 1
ATOM 1662 C C . LYS A 1 223 ? -0.461 8.818 20.170 1.00 65.44 223 LYS A C 1
ATOM 1664 O O . LYS A 1 223 ? -1.109 9.814 19.881 1.00 65.44 223 LYS A O 1
ATOM 1669 N N . ARG A 1 224 ? 0.387 8.795 21.206 1.00 66.69 224 ARG A N 1
ATOM 1670 C CA . ARG A 1 224 ? 0.592 9.953 22.101 1.00 66.69 224 ARG A CA 1
ATOM 1671 C C . ARG A 1 224 ? 1.092 11.187 21.349 1.00 66.69 224 ARG A C 1
ATOM 1673 O O . ARG A 1 224 ? 0.692 12.301 21.664 1.00 66.69 224 ARG A O 1
ATOM 1680 N N . SER A 1 225 ? 1.942 10.986 20.343 1.00 62.47 225 SER A N 1
ATOM 1681 C CA . SER A 1 225 ? 2.488 12.066 19.515 1.00 62.47 225 SER A CA 1
ATOM 1682 C C . SER A 1 225 ? 1.421 12.677 18.595 1.00 62.47 225 SER A C 1
ATOM 1684 O O . SER A 1 225 ? 1.363 13.897 18.455 1.00 62.47 225 SER A O 1
ATOM 1686 N N . VAL A 1 226 ? 0.545 11.849 18.013 1.00 60.47 226 VAL A N 1
ATOM 1687 C CA . VAL A 1 226 ? -0.616 12.302 17.227 1.00 60.47 226 VAL A CA 1
ATOM 1688 C C . VAL A 1 226 ? -1.647 12.987 18.120 1.00 60.47 226 VAL A C 1
ATOM 1690 O O . VAL A 1 226 ? -2.086 14.081 17.787 1.00 60.47 226 VAL A O 1
ATOM 1693 N N . ASP A 1 227 ? -1.989 12.408 19.271 1.00 62.91 227 ASP A N 1
ATOM 1694 C CA . ASP A 1 227 ? -2.938 12.996 20.223 1.00 62.91 227 ASP A CA 1
ATOM 1695 C C . ASP A 1 227 ? -2.427 14.364 20.721 1.00 62.91 227 ASP A C 1
ATOM 1697 O O . ASP A 1 227 ? -3.193 15.327 20.779 1.00 62.91 227 ASP A O 1
ATOM 1701 N N . HIS A 1 228 ? -1.121 14.501 20.983 1.00 58.16 228 HIS A N 1
ATOM 1702 C CA . HIS A 1 228 ? -0.498 15.794 21.285 1.00 58.16 228 HIS A CA 1
ATOM 1703 C C . HIS A 1 228 ? -0.590 16.763 20.100 1.00 58.16 228 HIS A C 1
ATOM 1705 O O . HIS A 1 228 ? -0.932 17.925 20.298 1.00 58.16 228 HIS A O 1
ATOM 1711 N N . ALA A 1 229 ? -0.316 16.312 18.871 1.00 55.75 229 ALA A N 1
ATOM 1712 C CA . ALA A 1 229 ? -0.417 17.148 17.675 1.00 55.75 229 ALA A CA 1
ATOM 1713 C C . ALA A 1 229 ? -1.851 17.657 17.446 1.00 55.75 229 ALA A C 1
ATOM 1715 O O . ALA A 1 229 ? -2.033 18.850 17.227 1.00 55.75 229 ALA A O 1
ATOM 1716 N N . VAL A 1 230 ? -2.862 16.790 17.577 1.00 54.19 230 VAL A N 1
ATOM 1717 C CA . VAL A 1 230 ? -4.291 17.137 17.466 1.00 54.19 230 VAL A CA 1
ATOM 1718 C C . VAL A 1 230 ? -4.713 18.095 18.583 1.00 54.19 230 VAL A C 1
ATOM 1720 O O . VAL A 1 230 ? -5.374 19.094 18.316 1.00 54.19 230 VAL A O 1
ATOM 1723 N N . THR A 1 231 ? -4.272 17.854 19.820 1.00 54.25 231 THR A N 1
ATOM 1724 C CA . THR A 1 231 ? -4.566 18.750 20.952 1.00 54.25 231 THR A CA 1
ATOM 1725 C C . THR A 1 231 ? -3.900 20.118 20.770 1.00 54.25 231 THR A C 1
ATOM 1727 O O . THR A 1 231 ? -4.524 21.136 21.039 1.00 54.25 231 THR A O 1
ATOM 1730 N N . SER A 1 232 ? -2.673 20.163 20.239 1.00 50.78 232 SER A N 1
ATOM 1731 C CA . SER A 1 232 ? -1.949 21.412 19.959 1.00 50.78 232 SER A CA 1
ATOM 1732 C C . SER A 1 232 ? -2.436 22.151 18.705 1.00 50.78 232 SER A C 1
ATOM 1734 O O . SER A 1 232 ? -2.345 23.373 18.642 1.00 50.78 232 SER A O 1
ATOM 1736 N N . ALA A 1 233 ? -3.013 21.445 17.725 1.00 48.72 233 ALA A N 1
ATOM 1737 C CA . ALA A 1 233 ? -3.649 22.047 16.549 1.00 48.72 233 ALA A CA 1
ATOM 1738 C C . ALA A 1 233 ? -4.924 22.824 16.918 1.00 48.72 233 ALA A C 1
ATOM 1740 O O . ALA A 1 233 ? -5.320 23.734 16.194 1.00 48.72 233 ALA A O 1
ATOM 1741 N N . ARG A 1 234 ? -5.510 22.522 18.085 1.00 52.34 234 ARG A N 1
ATOM 1742 C CA . ARG A 1 234 ? -6.570 23.313 18.718 1.00 52.34 234 ARG A CA 1
ATOM 1743 C C . ARG A 1 234 ? -6.095 24.710 19.153 1.00 52.34 234 ARG A C 1
ATOM 1745 O O . ARG A 1 234 ? -6.933 25.576 19.376 1.00 52.34 234 ARG A O 1
ATOM 1752 N N . GLU A 1 235 ? -4.779 24.933 19.251 1.00 43.38 235 GLU A N 1
ATOM 1753 C CA . GLU A 1 235 ? -4.174 26.189 19.724 1.00 43.38 235 GLU A CA 1
ATOM 1754 C C . GLU A 1 235 ? -3.193 26.849 18.733 1.00 43.38 235 GLU A C 1
ATOM 1756 O O . GLU A 1 235 ? -2.920 28.039 18.873 1.00 43.38 235 GLU A O 1
ATOM 1761 N N . ALA A 1 236 ? -2.706 26.169 17.688 1.00 39.69 236 ALA A N 1
ATOM 1762 C CA . ALA A 1 236 ? -1.958 26.825 16.611 1.00 39.69 236 ALA A CA 1
ATOM 1763 C C . ALA A 1 236 ? -1.925 26.008 15.311 1.00 39.69 236 ALA A C 1
ATOM 1765 O O . ALA A 1 236 ? -1.517 24.846 15.283 1.00 39.69 236 ALA A O 1
ATOM 1766 N N . ALA A 1 237 ? -2.242 26.665 14.194 1.00 46.88 237 ALA A N 1
ATOM 1767 C CA . ALA A 1 237 ? -1.903 26.189 12.860 1.00 46.88 237 ALA A CA 1
ATOM 1768 C C . ALA A 1 237 ? -0.386 26.308 12.648 1.00 46.88 237 ALA A C 1
ATOM 1770 O O . ALA A 1 237 ? 0.101 27.339 12.183 1.00 46.88 237 ALA A O 1
ATOM 1771 N N . GLN A 1 238 ? 0.396 25.282 12.991 1.00 50.12 238 GLN A N 1
ATOM 1772 C CA . GLN A 1 238 ? 1.811 25.279 12.627 1.00 50.12 238 GLN A CA 1
ATOM 1773 C C . GLN A 1 238 ? 2.420 23.892 12.433 1.00 50.12 238 GLN A C 1
ATOM 1775 O O . GLN A 1 238 ? 1.980 22.890 12.986 1.00 50.12 238 GLN A O 1
ATOM 1780 N N . LYS A 1 239 ? 3.453 23.902 11.578 1.00 50.91 239 LYS A N 1
ATOM 1781 C CA . LYS A 1 239 ? 4.312 22.796 11.133 1.00 50.91 239 LYS A CA 1
ATOM 1782 C C . LYS A 1 239 ? 4.590 21.769 12.242 1.00 50.91 239 LYS A C 1
ATOM 1784 O O . LYS A 1 239 ? 4.744 22.173 13.394 1.00 50.91 239 LYS A O 1
ATOM 1789 N N . PRO A 1 240 ? 4.761 20.474 11.899 1.00 54.12 240 PRO A N 1
ATOM 1790 C CA . PRO A 1 240 ? 5.102 19.447 12.880 1.00 54.12 240 PRO A CA 1
ATOM 1791 C C . PRO A 1 240 ? 6.308 19.899 13.706 1.00 54.12 240 PRO A C 1
ATOM 1793 O O . PRO A 1 240 ? 7.375 20.179 13.150 1.00 54.12 240 PRO A O 1
ATOM 1796 N N . SER A 1 241 ? 6.110 20.023 15.021 1.00 62.38 241 SER A N 1
ATOM 1797 C CA . SER A 1 241 ? 7.124 20.529 15.944 1.00 62.38 241 SER A CA 1
ATOM 1798 C C . SER A 1 241 ? 8.404 19.696 15.845 1.00 62.38 241 SER A C 1
ATOM 1800 O O . SER A 1 241 ? 8.368 18.500 15.546 1.00 62.38 241 SER A O 1
ATOM 1802 N N . THR A 1 242 ? 9.559 20.303 16.121 1.00 69.12 242 THR A N 1
ATOM 1803 C CA . THR A 1 242 ? 10.850 19.595 16.163 1.00 69.12 242 THR A CA 1
ATOM 1804 C C . THR A 1 242 ? 10.785 18.356 17.067 1.00 69.12 242 THR A C 1
ATOM 1806 O O . THR A 1 242 ? 11.379 17.330 16.753 1.00 69.12 242 THR A O 1
ATOM 1809 N N . ALA A 1 243 ? 9.988 18.406 18.140 1.00 64.25 243 ALA A N 1
ATOM 1810 C CA . ALA A 1 243 ? 9.733 17.269 19.020 1.00 64.25 243 ALA A CA 1
ATOM 1811 C C . ALA A 1 243 ? 9.018 16.104 18.310 1.00 64.25 243 ALA A C 1
ATOM 1813 O O . ALA A 1 243 ? 9.428 14.958 18.473 1.00 64.25 243 ALA A O 1
ATOM 1814 N N . ALA A 1 244 ? 8.005 16.378 17.481 1.00 64.12 244 ALA A N 1
ATOM 1815 C CA . ALA A 1 244 ? 7.323 15.352 16.690 1.00 64.12 244 ALA A CA 1
ATOM 1816 C C . ALA A 1 244 ? 8.256 14.720 15.641 1.00 64.12 244 ALA A C 1
ATOM 1818 O O . ALA A 1 244 ? 8.225 13.508 15.430 1.00 64.12 244 ALA A O 1
ATOM 1819 N N . GLN A 1 245 ? 9.135 15.518 15.027 1.00 65.81 245 GLN A N 1
ATOM 1820 C CA . GLN A 1 245 ? 10.142 15.018 14.079 1.00 65.81 245 GLN A CA 1
ATOM 1821 C C . GLN A 1 245 ? 11.180 14.121 14.771 1.00 65.81 245 GLN A C 1
ATOM 1823 O O . GLN A 1 245 ? 11.519 13.055 14.259 1.00 65.81 245 GLN A O 1
ATOM 1828 N N . VAL A 1 246 ? 11.645 14.511 15.964 1.00 73.00 246 VAL A N 1
ATOM 1829 C CA . VAL A 1 246 ? 12.560 13.698 16.779 1.00 73.00 246 VAL A CA 1
ATOM 1830 C C . VAL A 1 246 ? 11.881 12.407 17.243 1.00 73.00 246 VAL A C 1
ATOM 1832 O O . VAL A 1 246 ? 12.490 11.345 17.152 1.00 73.00 246 VAL A O 1
ATOM 1835 N N . ALA A 1 247 ? 10.621 12.461 17.685 1.00 70.31 247 ALA A N 1
ATOM 1836 C CA . ALA A 1 247 ? 9.859 11.277 18.083 1.00 70.31 247 ALA A CA 1
ATOM 1837 C C . ALA A 1 247 ? 9.693 10.282 16.922 1.00 70.31 247 ALA A C 1
ATOM 1839 O O . ALA A 1 247 ? 9.899 9.082 17.104 1.00 70.31 247 ALA A O 1
ATOM 1840 N N . LEU A 1 248 ? 9.400 10.780 15.716 1.00 68.19 248 LEU A N 1
ATOM 1841 C CA . LEU A 1 248 ? 9.332 9.957 14.511 1.00 68.19 248 LEU A CA 1
ATOM 1842 C C . LEU A 1 248 ? 10.687 9.317 14.181 1.00 68.19 248 LEU A C 1
ATOM 1844 O O . LEU A 1 248 ? 10.747 8.121 13.903 1.00 68.19 248 LEU A O 1
ATOM 1848 N N . LEU A 1 249 ? 11.782 10.078 14.252 1.00 76.56 249 LEU A N 1
ATOM 1849 C CA . LEU A 1 249 ? 13.119 9.545 13.986 1.00 76.56 249 LEU A CA 1
ATOM 1850 C C . LEU A 1 249 ? 13.518 8.462 15.003 1.00 76.56 249 LEU A C 1
ATOM 1852 O O . LEU A 1 249 ? 14.100 7.448 14.624 1.00 76.56 249 LEU A O 1
ATOM 1856 N N . GLN A 1 250 ? 13.158 8.639 16.277 1.00 75.62 250 GLN A N 1
ATOM 1857 C CA . GLN A 1 250 ? 13.357 7.628 17.320 1.00 75.62 250 GLN A CA 1
ATOM 1858 C C . GLN A 1 250 ? 12.524 6.365 17.070 1.00 75.62 250 GLN A C 1
ATOM 1860 O O . GLN A 1 250 ? 13.022 5.258 17.271 1.00 75.62 250 GLN A O 1
ATOM 1865 N N . ALA A 1 251 ? 11.280 6.512 16.604 1.00 75.19 251 ALA A N 1
ATOM 1866 C CA . ALA A 1 251 ? 10.437 5.378 16.232 1.00 75.19 251 ALA A CA 1
ATOM 1867 C C . ALA A 1 251 ? 11.035 4.605 15.045 1.00 75.19 251 ALA A C 1
ATOM 1869 O O . ALA A 1 251 ? 11.177 3.386 15.124 1.00 75.19 251 ALA A O 1
ATOM 1870 N N . ILE A 1 252 ? 11.471 5.310 13.994 1.00 76.75 252 ILE A N 1
ATOM 1871 C CA . ILE A 1 252 ? 12.150 4.711 12.835 1.00 76.75 252 ILE A CA 1
ATOM 1872 C C . ILE A 1 252 ? 13.431 3.993 13.268 1.00 76.75 252 ILE A C 1
ATOM 1874 O O . ILE A 1 252 ? 13.685 2.885 12.810 1.00 76.75 252 ILE A O 1
ATOM 1878 N N . GLY A 1 253 ? 14.215 4.578 14.179 1.00 81.62 253 GLY A N 1
ATOM 1879 C CA . GLY A 1 253 ? 15.475 4.001 14.656 1.00 81.62 253 GLY A CA 1
ATOM 1880 C C . GLY A 1 253 ? 15.344 2.621 15.313 1.00 81.62 253 GLY A C 1
ATOM 1881 O O . GLY A 1 253 ? 16.331 1.892 15.375 1.00 81.62 253 GLY A O 1
ATOM 1882 N N . ARG A 1 254 ? 14.142 2.244 15.767 1.00 83.19 254 ARG A N 1
ATOM 1883 C CA . ARG A 1 254 ? 13.846 0.927 16.358 1.00 83.19 254 ARG A CA 1
ATOM 1884 C C . ARG A 1 254 ? 13.427 -0.124 15.335 1.00 83.19 254 ARG A C 1
ATOM 1886 O O . ARG A 1 254 ? 13.330 -1.294 15.689 1.00 83.19 254 ARG A O 1
ATOM 1893 N N . LEU A 1 255 ? 13.167 0.280 14.094 1.00 91.19 255 LEU A N 1
ATOM 1894 C CA . LEU A 1 255 ? 12.751 -0.632 13.040 1.00 91.19 255 LEU A CA 1
ATOM 1895 C C . LEU A 1 255 ? 13.950 -1.398 12.486 1.00 91.19 255 LEU A C 1
ATOM 1897 O O . LEU A 1 255 ? 15.056 -0.863 12.380 1.00 91.19 255 LEU A O 1
ATOM 1901 N N . ALA A 1 256 ? 13.714 -2.636 12.070 1.00 94.56 256 ALA A N 1
ATOM 1902 C CA . ALA A 1 256 ? 14.678 -3.427 11.320 1.00 94.56 256 ALA A CA 1
ATOM 1903 C C . ALA A 1 256 ? 14.018 -4.022 10.078 1.00 94.56 256 ALA A C 1
ATOM 1905 O O . ALA A 1 256 ? 12.917 -4.561 10.158 1.00 94.56 256 ALA A O 1
ATOM 1906 N N . LEU A 1 257 ? 14.694 -3.932 8.935 1.00 95.75 257 LEU A N 1
ATOM 1907 C CA . LEU A 1 257 ? 14.258 -4.562 7.696 1.00 95.75 257 LEU A CA 1
ATOM 1908 C C . LEU A 1 257 ? 14.696 -6.029 7.690 1.00 95.75 257 LEU A C 1
ATOM 1910 O O . LEU A 1 257 ? 15.894 -6.312 7.717 1.00 95.75 257 LEU A O 1
ATOM 1914 N N . ASN A 1 258 ? 13.735 -6.944 7.593 1.00 96.69 258 ASN A N 1
ATOM 1915 C CA . ASN A 1 258 ? 13.988 -8.370 7.381 1.00 96.69 258 ASN A CA 1
ATOM 1916 C C . ASN A 1 258 ? 13.925 -8.715 5.891 1.00 96.69 258 ASN A C 1
ATOM 1918 O O . ASN A 1 258 ? 14.758 -9.464 5.388 1.00 96.69 258 ASN A O 1
ATOM 1922 N N . ARG A 1 259 ? 12.929 -8.171 5.181 1.00 97.06 259 ARG A N 1
ATOM 1923 C CA . ARG A 1 259 ? 12.739 -8.368 3.741 1.00 97.06 259 ARG A CA 1
ATOM 1924 C C . ARG A 1 259 ? 11.874 -7.259 3.150 1.00 97.06 259 ARG A C 1
ATOM 1926 O O . ARG A 1 259 ? 10.964 -6.763 3.803 1.00 97.06 259 ARG A O 1
ATOM 1933 N N . ALA A 1 260 ? 12.101 -6.920 1.889 1.00 97.44 260 ALA A N 1
ATOM 1934 C CA . ALA A 1 260 ? 11.130 -6.220 1.057 1.00 97.44 260 ALA A CA 1
ATOM 1935 C C . ALA A 1 260 ? 11.171 -6.773 -0.365 1.00 97.44 260 ALA A C 1
ATOM 1937 O O . ALA A 1 260 ? 12.213 -7.215 -0.844 1.00 97.44 260 ALA A O 1
ATOM 1938 N N . SER A 1 261 ? 10.043 -6.748 -1.054 1.00 97.38 261 SER A N 1
ATOM 1939 C CA . SER A 1 261 ? 9.964 -7.132 -2.455 1.00 97.38 261 SER A CA 1
ATOM 1940 C C . SER A 1 261 ? 8.938 -6.291 -3.186 1.00 97.38 261 SER A C 1
ATOM 1942 O O . SER A 1 261 ? 7.870 -5.992 -2.655 1.00 97.38 261 SER A O 1
ATOM 1944 N N . PHE A 1 262 ? 9.257 -5.966 -4.427 1.00 97.69 262 PHE A N 1
ATOM 1945 C CA . PHE A 1 262 ? 8.364 -5.358 -5.394 1.00 97.69 262 PHE A CA 1
ATOM 1946 C C . PHE A 1 262 ? 8.455 -6.175 -6.678 1.00 97.69 262 PHE A C 1
ATOM 1948 O O . PHE A 1 262 ? 9.552 -6.473 -7.145 1.00 97.69 262 PHE A O 1
ATOM 1955 N N . ARG A 1 263 ? 7.316 -6.534 -7.256 1.00 97.81 263 ARG A N 1
ATOM 1956 C CA . ARG A 1 263 ? 7.241 -7.196 -8.553 1.00 97.81 263 ARG A CA 1
ATOM 1957 C C . ARG A 1 263 ? 6.211 -6.491 -9.414 1.00 97.81 263 ARG A C 1
ATOM 1959 O O . ARG A 1 263 ? 5.065 -6.341 -9.005 1.00 97.81 263 ARG A O 1
ATOM 1966 N N . PHE A 1 264 ? 6.613 -6.090 -10.607 1.00 97.81 264 PHE A N 1
ATOM 1967 C CA . PHE A 1 264 ? 5.702 -5.673 -11.659 1.00 97.81 264 PHE A CA 1
ATOM 1968 C C . PHE A 1 264 ? 5.613 -6.780 -12.701 1.00 97.81 264 PHE A C 1
ATOM 1970 O O . PHE A 1 264 ? 6.636 -7.309 -13.123 1.00 97.81 264 PHE A O 1
ATOM 1977 N N . GLU A 1 265 ? 4.404 -7.117 -13.121 1.00 97.88 265 GLU A N 1
ATOM 1978 C CA . GLU A 1 265 ? 4.133 -7.980 -14.265 1.00 97.88 265 GLU A CA 1
ATOM 1979 C C . GLU A 1 265 ? 3.368 -7.178 -15.306 1.00 97.88 265 GLU A C 1
ATOM 1981 O O . GLU A 1 265 ? 2.291 -6.657 -15.017 1.00 97.88 265 GLU A O 1
ATOM 1986 N N . ASP A 1 266 ? 3.928 -7.071 -16.506 1.00 96.56 266 ASP A N 1
ATOM 1987 C CA . ASP A 1 266 ? 3.381 -6.253 -17.578 1.00 96.56 266 ASP A CA 1
ATOM 1988 C C . ASP A 1 266 ? 2.132 -6.904 -18.183 1.00 96.56 266 ASP A C 1
ATOM 1990 O O . ASP A 1 266 ? 2.159 -8.039 -18.658 1.00 96.56 266 ASP A O 1
ATOM 1994 N N . GLY A 1 267 ? 1.022 -6.162 -18.193 1.00 93.62 267 GLY A N 1
ATOM 1995 C CA . GLY A 1 267 ? -0.242 -6.595 -18.795 1.00 93.62 267 GLY A CA 1
ATOM 1996 C C . GLY A 1 267 ? -0.359 -6.290 -20.291 1.00 93.62 267 GLY A C 1
ATOM 1997 O O . GLY A 1 267 ? -1.461 -6.352 -20.834 1.00 93.62 267 GLY A O 1
ATOM 1998 N N . GLY A 1 268 ? 0.741 -5.916 -20.950 1.00 90.81 268 GLY A N 1
ATOM 1999 C CA . GLY A 1 268 ? 0.784 -5.402 -22.320 1.00 90.81 268 GLY A CA 1
ATOM 2000 C C . GLY A 1 268 ? 0.900 -3.876 -22.415 1.00 90.81 268 GLY A C 1
ATOM 2001 O O . GLY A 1 268 ? 1.003 -3.349 -23.528 1.00 90.81 268 GLY A O 1
ATOM 2002 N N . LEU A 1 269 ? 0.907 -3.159 -21.285 1.00 89.19 269 LEU A N 1
ATOM 2003 C CA . LEU A 1 269 ? 1.015 -1.699 -21.236 1.00 89.19 2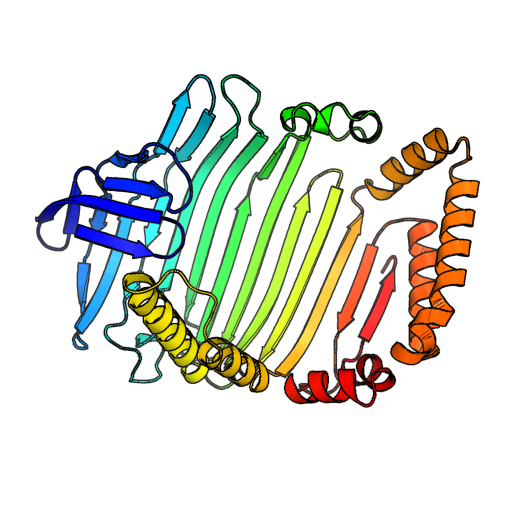69 LEU A CA 1
ATOM 2004 C C . LEU A 1 269 ? 2.336 -1.204 -21.824 1.00 89.19 269 LEU A C 1
ATOM 2006 O O . LEU A 1 269 ? 2.334 -0.285 -22.643 1.00 89.19 269 LEU A O 1
ATOM 2010 N N . THR A 1 270 ? 3.458 -1.822 -21.449 1.00 91.19 270 THR A N 1
ATOM 2011 C CA . THR A 1 270 ? 4.787 -1.373 -21.885 1.00 91.19 270 THR A CA 1
ATOM 2012 C C . THR A 1 270 ? 4.914 -1.429 -23.406 1.00 91.19 270 THR A C 1
ATOM 2014 O O . THR A 1 270 ? 5.387 -0.479 -24.028 1.00 91.19 270 THR A O 1
ATOM 2017 N N . LYS A 1 271 ? 4.420 -2.504 -24.036 1.00 89.56 271 LYS A N 1
ATOM 2018 C CA . LYS A 1 271 ? 4.452 -2.657 -25.501 1.00 89.56 271 LYS A CA 1
ATOM 2019 C C . LYS A 1 271 ? 3.612 -1.584 -26.208 1.00 89.56 271 LYS A C 1
ATOM 2021 O O . LYS A 1 271 ? 4.065 -1.027 -27.206 1.00 89.56 271 LYS A O 1
ATOM 2026 N N . ARG A 1 272 ? 2.430 -1.250 -25.672 1.00 88.81 272 ARG A N 1
ATOM 2027 C CA . ARG A 1 272 ? 1.569 -0.165 -26.187 1.00 88.81 272 ARG A CA 1
ATOM 2028 C C . ARG A 1 272 ? 2.252 1.197 -26.067 1.00 88.81 272 ARG A C 1
ATOM 2030 O O . ARG A 1 272 ? 2.275 1.958 -27.031 1.00 88.81 272 ARG A O 1
ATOM 2037 N N . LEU A 1 273 ? 2.867 1.471 -24.916 1.00 87.69 273 LEU A N 1
ATOM 2038 C CA . LEU A 1 273 ? 3.594 2.716 -24.681 1.00 87.69 273 LEU A CA 1
ATOM 2039 C C . LEU A 1 273 ? 4.808 2.855 -25.612 1.00 87.69 273 LEU A C 1
ATOM 2041 O O . LEU A 1 273 ? 5.033 3.928 -26.167 1.00 87.69 273 LEU A O 1
ATOM 2045 N N . PHE A 1 274 ? 5.567 1.778 -25.834 1.00 89.75 274 PHE A N 1
ATOM 2046 C CA . PHE A 1 274 ? 6.694 1.791 -26.771 1.00 89.75 274 PHE A CA 1
ATOM 2047 C C . PHE A 1 274 ? 6.251 2.043 -28.208 1.00 89.75 274 PHE A C 1
ATOM 2049 O O . PHE A 1 274 ? 6.894 2.828 -28.900 1.00 89.75 274 PHE A O 1
ATOM 2056 N N . ALA A 1 275 ? 5.152 1.426 -28.651 1.00 87.75 275 ALA A N 1
ATOM 2057 C CA . ALA A 1 275 ? 4.602 1.683 -29.978 1.00 87.75 275 ALA A CA 1
ATOM 2058 C C . ALA A 1 275 ? 4.236 3.167 -30.153 1.00 87.75 275 ALA A C 1
ATOM 2060 O O . ALA A 1 275 ? 4.660 3.793 -31.125 1.00 87.75 275 ALA A O 1
ATOM 2061 N N . PHE A 1 276 ? 3.542 3.748 -29.170 1.00 87.44 276 PHE A N 1
ATOM 2062 C CA . PHE A 1 276 ? 3.164 5.161 -29.181 1.00 87.44 276 PHE A CA 1
ATOM 2063 C C . PHE A 1 276 ? 4.377 6.111 -29.191 1.00 87.44 276 PHE A C 1
ATOM 2065 O O . PHE A 1 276 ? 4.443 7.049 -29.992 1.00 87.44 276 PHE A O 1
ATOM 2072 N N . LEU A 1 277 ? 5.362 5.876 -28.317 1.00 88.38 277 LEU A N 1
ATOM 2073 C CA . LEU A 1 277 ? 6.566 6.708 -28.240 1.00 88.38 277 LEU A CA 1
ATOM 2074 C C . LEU A 1 277 ? 7.408 6.614 -29.515 1.00 88.38 277 LEU A C 1
ATOM 2076 O O . LEU A 1 277 ? 7.958 7.623 -29.955 1.00 88.38 277 LEU A O 1
ATOM 2080 N N . ALA A 1 278 ? 7.494 5.427 -30.118 1.00 90.44 278 ALA A N 1
ATOM 2081 C CA . ALA A 1 278 ? 8.233 5.219 -31.356 1.00 90.44 278 ALA A CA 1
ATOM 2082 C C . ALA A 1 278 ? 7.594 6.022 -32.498 1.00 90.44 278 ALA A C 1
ATOM 2084 O O . ALA A 1 278 ? 8.289 6.781 -33.171 1.00 90.44 278 ALA A O 1
ATOM 2085 N N . GLU A 1 279 ? 6.267 5.953 -32.639 1.00 88.94 279 GLU A N 1
ATOM 2086 C CA . GLU A 1 279 ? 5.513 6.745 -33.617 1.00 88.94 279 GLU A CA 1
ATOM 2087 C C . GLU A 1 279 ? 5.722 8.254 -33.410 1.00 88.94 279 GLU A C 1
ATOM 2089 O O . GLU A 1 279 ? 6.064 8.971 -34.351 1.00 88.94 279 GLU A O 1
ATOM 2094 N N . THR A 1 280 ? 5.609 8.726 -32.164 1.00 87.50 280 THR A N 1
ATOM 2095 C CA . THR A 1 280 ? 5.773 10.147 -31.807 1.00 87.50 280 THR A CA 1
ATOM 2096 C C . THR A 1 280 ? 7.173 10.666 -32.141 1.00 87.50 280 THR A C 1
ATOM 2098 O O . THR A 1 280 ? 7.332 11.782 -32.636 1.00 87.50 280 THR A O 1
ATOM 2101 N N . GLN A 1 281 ? 8.203 9.849 -31.911 1.00 89.38 281 GLN A N 1
ATOM 2102 C CA . GLN A 1 281 ? 9.594 10.192 -32.218 1.00 89.38 281 GLN A CA 1
ATOM 2103 C C . GLN A 1 281 ? 9.986 9.887 -33.671 1.00 89.38 281 GLN A C 1
ATOM 2105 O O . GLN A 1 281 ? 11.137 10.110 -34.046 1.00 89.38 281 GLN A O 1
ATOM 2110 N N . LYS A 1 282 ? 9.050 9.400 -34.501 1.00 93.75 282 LYS A N 1
ATOM 2111 C CA . LYS A 1 282 ? 9.299 8.958 -35.884 1.00 93.75 282 LYS A CA 1
ATOM 2112 C C . LYS A 1 282 ? 10.410 7.899 -35.970 1.00 93.75 282 LYS A C 1
ATOM 2114 O O . LYS A 1 282 ? 11.194 7.877 -36.918 1.00 93.75 282 LYS A O 1
ATOM 2119 N N . LEU A 1 283 ? 10.470 7.026 -34.967 1.00 94.75 283 LEU A N 1
ATOM 2120 C CA . LEU A 1 283 ? 11.377 5.888 -34.869 1.00 94.75 283 LEU A CA 1
ATOM 2121 C C . LEU A 1 283 ? 10.605 4.585 -35.093 1.00 94.75 283 LEU A C 1
ATOM 2123 O O . LEU A 1 283 ? 9.418 4.478 -34.796 1.00 94.75 283 LEU A O 1
ATOM 2127 N N . SER A 1 284 ? 11.296 3.546 -35.555 1.00 92.81 284 SER A N 1
ATOM 2128 C CA . SER A 1 284 ? 10.777 2.183 -35.411 1.00 92.81 284 SER A CA 1
ATOM 2129 C C . SER A 1 284 ? 10.818 1.744 -33.936 1.00 92.81 284 SER A C 1
ATOM 2131 O O . SER A 1 284 ? 11.692 2.197 -33.188 1.00 92.81 284 SER A O 1
ATOM 2133 N N . PRO A 1 285 ? 9.954 0.805 -33.502 1.00 88.44 285 PRO A N 1
ATOM 2134 C CA . PRO A 1 285 ? 10.007 0.261 -32.143 1.00 88.44 285 PRO A CA 1
ATOM 2135 C C . PRO A 1 285 ? 11.392 -0.286 -31.765 1.00 88.44 285 PRO A C 1
ATOM 2137 O O . PRO A 1 285 ? 11.868 -0.064 -30.655 1.00 88.44 285 PRO A O 1
ATOM 2140 N N . ALA A 1 286 ? 12.083 -0.932 -32.709 1.00 91.94 286 ALA A N 1
ATOM 2141 C CA . ALA A 1 286 ? 13.434 -1.445 -32.498 1.00 91.94 286 ALA A CA 1
ATOM 2142 C C . ALA A 1 286 ? 14.462 -0.325 -32.260 1.00 91.94 286 ALA A C 1
ATOM 2144 O O . ALA A 1 286 ? 15.318 -0.455 -31.386 1.00 91.94 286 ALA A O 1
ATOM 2145 N N . GLN A 1 287 ? 14.366 0.788 -32.997 1.00 95.31 287 GLN A N 1
ATOM 2146 C CA . GLN A 1 287 ? 15.236 1.953 -32.796 1.00 95.31 287 GLN A CA 1
ATOM 2147 C C . GLN A 1 287 ? 14.980 2.626 -31.448 1.00 95.31 287 GLN A C 1
ATOM 2149 O O . GLN A 1 287 ? 15.940 2.972 -30.762 1.00 95.31 287 GLN A O 1
ATOM 2154 N N . LEU A 1 288 ? 13.713 2.767 -31.040 1.00 94.81 288 LEU A N 1
ATOM 2155 C CA . LEU A 1 288 ? 13.378 3.297 -29.718 1.00 94.81 288 LEU A CA 1
ATOM 2156 C C . LEU A 1 288 ? 13.954 2.408 -28.606 1.00 94.81 288 LEU A C 1
ATOM 2158 O O . LEU A 1 288 ? 14.611 2.912 -27.700 1.00 94.81 288 LEU A O 1
ATOM 2162 N N . ILE A 1 289 ? 13.756 1.088 -28.687 1.00 94.56 289 ILE A N 1
ATOM 2163 C CA . ILE A 1 289 ? 14.296 0.137 -27.703 1.00 94.56 289 ILE A CA 1
ATOM 2164 C C . ILE A 1 289 ? 15.825 0.233 -27.640 1.00 94.56 289 ILE A C 1
ATOM 2166 O O . ILE A 1 289 ? 16.392 0.286 -26.550 1.00 94.56 289 ILE A O 1
ATOM 2170 N N . ALA A 1 290 ? 16.504 0.304 -28.789 1.00 95.12 290 ALA A N 1
ATOM 2171 C CA . ALA A 1 290 ? 17.952 0.483 -28.834 1.00 95.12 290 ALA A CA 1
ATOM 2172 C C . ALA A 1 290 ? 18.389 1.798 -28.163 1.00 95.12 290 ALA A C 1
ATOM 2174 O O . ALA A 1 290 ? 19.326 1.794 -27.364 1.00 95.12 290 ALA A O 1
ATOM 2175 N N . ALA A 1 291 ? 17.683 2.904 -28.421 1.00 94.56 291 ALA A N 1
ATOM 2176 C CA . ALA A 1 291 ? 17.953 4.192 -27.786 1.00 94.56 291 ALA A CA 1
ATOM 2177 C C . ALA A 1 291 ? 17.765 4.138 -26.259 1.00 94.56 291 ALA A C 1
ATOM 2179 O O . ALA A 1 291 ? 18.617 4.631 -25.522 1.00 94.56 291 ALA A O 1
ATOM 2180 N N . LEU A 1 292 ? 16.705 3.481 -25.773 1.00 94.31 292 LEU A N 1
ATOM 2181 C CA . LEU A 1 292 ? 16.457 3.295 -24.338 1.00 94.31 292 LEU A CA 1
AT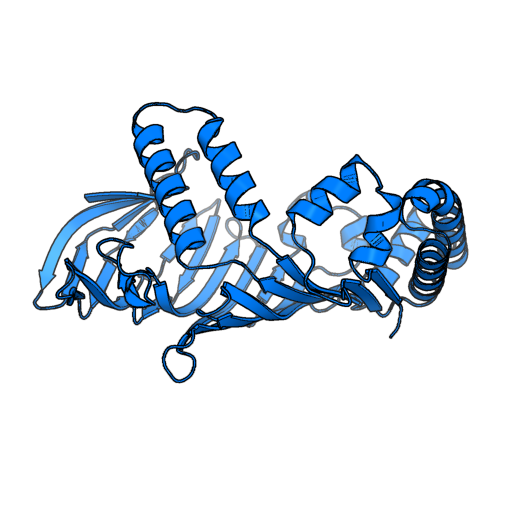OM 2182 C C . LEU A 1 292 ? 17.549 2.452 -23.666 1.00 94.31 292 LEU A C 1
ATOM 2184 O O . LEU A 1 292 ? 17.997 2.789 -22.570 1.00 94.31 292 LEU A O 1
ATOM 2188 N N . LYS A 1 293 ? 18.030 1.394 -24.329 1.00 94.56 293 LYS A N 1
ATOM 2189 C CA . LYS A 1 293 ? 19.155 0.580 -23.838 1.00 94.56 293 LYS A CA 1
ATOM 2190 C C . LYS A 1 293 ? 20.450 1.387 -23.751 1.00 94.56 293 LYS A C 1
ATOM 2192 O O . LYS A 1 293 ? 21.163 1.289 -22.755 1.00 94.56 293 LYS A O 1
ATOM 2197 N N . ILE A 1 294 ? 20.737 2.211 -24.761 1.00 95.12 294 ILE A N 1
ATOM 2198 C CA . ILE A 1 294 ? 21.901 3.109 -24.761 1.00 95.12 294 ILE A CA 1
ATOM 2199 C C . ILE A 1 294 ? 21.789 4.125 -23.621 1.00 95.12 294 ILE A C 1
ATOM 2201 O O . ILE A 1 294 ? 22.757 4.323 -22.889 1.00 95.12 294 ILE A O 1
ATOM 2205 N N . ALA A 1 295 ? 20.612 4.725 -23.429 1.00 93.25 295 ALA A N 1
ATOM 2206 C CA . ALA A 1 295 ? 20.370 5.657 -22.333 1.00 93.25 295 ALA A CA 1
ATOM 2207 C C . ALA A 1 295 ? 20.596 4.987 -20.967 1.00 93.25 295 ALA A C 1
ATOM 2209 O O . ALA A 1 295 ? 21.346 5.508 -20.147 1.00 93.25 295 ALA A O 1
ATOM 2210 N N . ALA A 1 296 ? 20.040 3.790 -20.748 1.00 91.50 296 ALA A N 1
ATOM 2211 C CA . ALA A 1 296 ? 20.250 3.033 -19.513 1.00 91.50 296 ALA A CA 1
ATOM 2212 C C . ALA A 1 296 ? 21.736 2.712 -19.265 1.00 91.50 296 ALA A C 1
ATOM 2214 O O . ALA A 1 296 ? 22.234 2.886 -18.151 1.00 91.50 296 ALA A O 1
ATOM 2215 N N . ALA A 1 297 ? 22.464 2.300 -20.308 1.00 91.56 297 ALA A N 1
ATOM 2216 C CA . ALA A 1 297 ? 23.904 2.062 -20.234 1.00 91.56 297 ALA A CA 1
ATOM 2217 C C . ALA A 1 297 ? 24.700 3.339 -19.912 1.00 91.56 297 ALA A C 1
ATOM 2219 O O . ALA A 1 297 ? 25.672 3.275 -19.162 1.00 91.56 297 ALA A O 1
ATOM 2220 N N . GLY A 1 298 ? 24.276 4.494 -20.434 1.00 91.50 298 GLY A N 1
ATOM 2221 C CA . GLY A 1 298 ? 24.885 5.797 -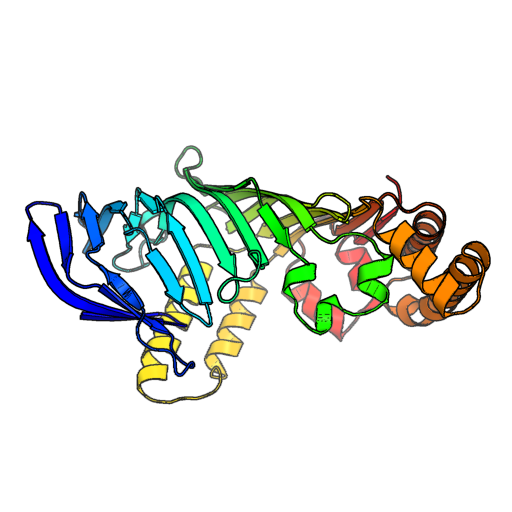20.153 1.00 91.50 298 GLY A CA 1
ATOM 2222 C C . GLY A 1 298 ? 24.664 6.291 -18.719 1.00 91.50 298 GLY A C 1
ATOM 2223 O O . GLY A 1 298 ? 25.527 6.969 -18.163 1.00 91.50 298 GLY A O 1
ATOM 2224 N N . GLU A 1 299 ? 23.545 5.921 -18.093 1.00 88.62 299 GLU A N 1
ATOM 2225 C CA . GLU A 1 299 ? 23.235 6.284 -16.704 1.00 88.62 299 GLU A CA 1
ATOM 2226 C C . GLU A 1 299 ? 23.912 5.363 -15.676 1.00 88.62 299 GLU A C 1
ATOM 2228 O O . GLU A 1 299 ? 24.231 5.800 -14.569 1.00 88.62 299 GLU A O 1
ATOM 2233 N N . ALA A 1 300 ? 24.189 4.102 -16.024 1.00 87.75 300 ALA A N 1
ATOM 2234 C CA . ALA A 1 300 ? 24.750 3.125 -15.087 1.00 87.75 300 ALA A CA 1
ATOM 2235 C C . ALA A 1 300 ? 26.044 3.568 -14.365 1.00 87.75 300 ALA A C 1
ATOM 2237 O O . ALA A 1 300 ? 26.130 3.353 -13.150 1.00 87.75 300 ALA A O 1
ATOM 2238 N N . PRO A 1 301 ? 27.029 4.229 -15.013 1.00 86.69 301 PRO A N 1
ATOM 2239 C CA . PRO A 1 301 ? 28.224 4.722 -14.330 1.00 86.69 301 PRO A CA 1
ATOM 2240 C C . PRO A 1 301 ? 27.934 5.718 -13.202 1.00 86.69 301 PRO A C 1
ATOM 2242 O O . PRO A 1 301 ? 28.689 5.753 -12.233 1.00 86.69 301 PRO A O 1
ATOM 2245 N N . LYS A 1 302 ? 26.842 6.494 -13.284 1.00 88.38 302 LYS A N 1
ATOM 2246 C CA . LYS A 1 302 ? 26.467 7.472 -12.246 1.00 88.38 302 LYS A CA 1
ATOM 2247 C C . LYS A 1 302 ? 26.072 6.793 -10.938 1.00 88.38 302 LYS A C 1
ATOM 2249 O O . LYS A 1 302 ? 26.340 7.319 -9.863 1.00 88.38 302 LYS A O 1
ATOM 2254 N N . TYR A 1 303 ? 25.472 5.609 -11.031 1.00 85.75 303 TYR A N 1
ATOM 2255 C CA . TYR A 1 303 ? 25.002 4.846 -9.876 1.00 85.75 303 TYR A CA 1
ATOM 2256 C C . TYR A 1 303 ? 25.980 3.751 -9.440 1.00 85.75 303 TYR A C 1
ATOM 2258 O O . TYR A 1 303 ? 25.857 3.227 -8.335 1.00 85.75 303 TYR A O 1
ATOM 2266 N N . ALA A 1 304 ? 26.984 3.422 -10.259 1.00 85.31 304 ALA A N 1
ATOM 2267 C CA . ALA A 1 304 ? 27.980 2.397 -9.950 1.00 85.31 304 ALA A CA 1
ATOM 2268 C C . ALA A 1 304 ? 28.718 2.601 -8.607 1.00 85.31 304 ALA A C 1
ATOM 2270 O O . ALA A 1 304 ? 28.935 1.595 -7.927 1.00 85.31 304 ALA A O 1
ATOM 2271 N N . PRO A 1 305 ? 29.064 3.833 -8.168 1.00 83.75 305 PRO A N 1
ATOM 2272 C CA . PRO A 1 305 ? 29.652 4.047 -6.844 1.00 83.75 305 PRO A CA 1
ATOM 2273 C C . PRO A 1 305 ? 28.720 3.657 -5.691 1.00 83.75 305 PRO A C 1
ATOM 2275 O O . PRO A 1 305 ? 29.201 3.213 -4.663 1.00 83.75 305 PRO A O 1
ATOM 2278 N N . ILE A 1 306 ? 27.401 3.787 -5.862 1.00 82.19 306 ILE A N 1
ATOM 2279 C CA . ILE A 1 306 ? 26.398 3.523 -4.815 1.00 82.19 306 ILE A CA 1
ATOM 2280 C C . ILE A 1 306 ? 25.954 2.054 -4.839 1.00 82.19 306 ILE A C 1
ATOM 2282 O O . ILE A 1 306 ? 25.744 1.432 -3.803 1.00 82.19 306 ILE A O 1
ATOM 2286 N N . LEU A 1 307 ? 25.805 1.483 -6.033 1.00 85.06 307 LEU A N 1
ATOM 2287 C CA . LEU A 1 307 ? 25.293 0.125 -6.223 1.00 85.06 307 LEU A CA 1
ATOM 2288 C C . LEU A 1 307 ? 26.387 -0.943 -6.111 1.00 85.06 307 LEU A C 1
ATOM 2290 O O . LEU A 1 307 ? 26.101 -2.103 -5.820 1.00 85.06 307 LEU A O 1
ATOM 2294 N N . GLY A 1 308 ? 27.634 -0.569 -6.396 1.00 83.56 308 GLY A N 1
ATOM 2295 C CA . GLY A 1 308 ? 28.708 -1.513 -6.672 1.00 83.56 308 GLY A CA 1
ATOM 2296 C C . GLY A 1 308 ? 28.592 -2.136 -8.071 1.00 83.56 308 GLY A C 1
ATOM 2297 O O . GLY A 1 308 ? 27.515 -2.261 -8.658 1.00 83.56 308 GLY A O 1
ATOM 2298 N N . LYS A 1 309 ? 29.736 -2.558 -8.627 1.00 83.38 309 LYS A N 1
ATOM 2299 C CA . LYS A 1 309 ? 29.819 -3.090 -10.003 1.00 83.38 309 LYS A CA 1
ATOM 2300 C C . LYS A 1 309 ? 28.917 -4.313 -10.264 1.00 83.38 309 LYS A C 1
ATOM 2302 O O . LYS A 1 309 ? 28.261 -4.318 -11.304 1.00 83.38 309 LYS A O 1
ATOM 2307 N N . PRO A 1 310 ? 28.844 -5.337 -9.384 1.00 85.88 310 PRO A N 1
ATOM 2308 C CA . PRO A 1 310 ? 28.028 -6.523 -9.657 1.00 85.88 310 PRO A CA 1
ATOM 2309 C C . PRO A 1 310 ? 26.536 -6.207 -9.796 1.00 85.88 310 PRO A C 1
ATOM 2311 O O . PRO A 1 310 ? 25.899 -6.663 -10.743 1.00 85.88 310 PRO A O 1
ATOM 2314 N N . LEU A 1 311 ? 25.991 -5.383 -8.896 1.00 88.88 311 LEU A N 1
ATOM 2315 C CA . LEU A 1 311 ? 24.583 -5.001 -8.932 1.00 88.88 311 LEU A CA 1
ATOM 2316 C C . LEU A 1 311 ? 24.276 -4.065 -10.105 1.00 88.88 311 LEU A C 1
ATOM 2318 O O . LEU A 1 311 ? 23.262 -4.252 -10.770 1.00 88.88 311 LEU A O 1
ATOM 2322 N N . ALA A 1 312 ? 25.157 -3.105 -10.406 1.00 89.50 312 ALA A N 1
ATOM 2323 C CA . ALA A 1 312 ? 24.997 -2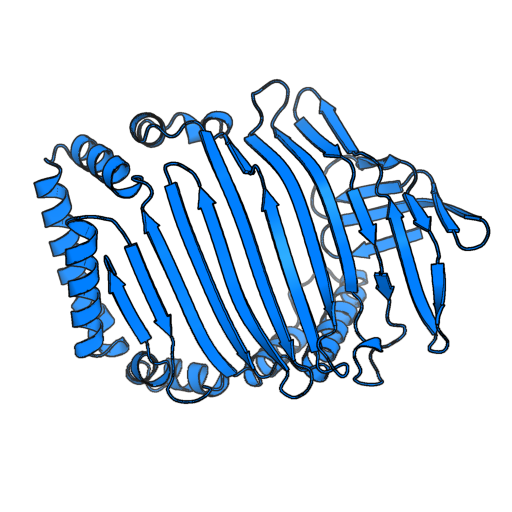.243 -11.578 1.00 89.50 312 ALA A CA 1
ATOM 2324 C C . ALA A 1 312 ? 24.897 -3.068 -12.878 1.00 89.50 312 ALA A C 1
ATOM 2326 O O . ALA A 1 312 ? 24.015 -2.828 -13.702 1.00 89.50 312 ALA A O 1
ATOM 2327 N N . ASN A 1 313 ? 25.733 -4.102 -13.025 1.00 89.81 313 ASN A N 1
ATOM 2328 C CA . ASN A 1 313 ? 25.667 -5.023 -14.161 1.00 89.81 313 ASN A CA 1
ATOM 2329 C C . ASN A 1 313 ? 24.380 -5.865 -14.165 1.00 89.81 313 ASN A C 1
ATOM 2331 O O . ASN A 1 313 ? 23.794 -6.079 -15.227 1.00 89.81 313 ASN A O 1
ATOM 2335 N N . ALA A 1 314 ? 23.924 -6.337 -13.000 1.00 91.88 314 ALA A N 1
ATOM 2336 C CA . ALA A 1 314 ? 22.671 -7.084 -12.883 1.00 91.88 314 ALA A CA 1
ATOM 2337 C C . ALA A 1 314 ? 21.457 -6.230 -13.284 1.00 91.88 314 ALA A C 1
ATOM 2339 O O . ALA A 1 314 ? 20.598 -6.702 -14.026 1.00 91.88 314 ALA A O 1
ATOM 2340 N N . ILE A 1 315 ? 21.428 -4.958 -12.871 1.00 93.12 315 ILE A N 1
ATOM 2341 C CA . ILE A 1 315 ? 20.402 -3.990 -13.276 1.00 93.12 315 ILE A CA 1
ATOM 2342 C C . ILE A 1 315 ? 20.430 -3.780 -14.787 1.00 93.12 315 ILE A C 1
ATOM 2344 O O . ILE A 1 315 ? 19.387 -3.884 -15.421 1.00 93.12 315 ILE A O 1
ATOM 2348 N N . LEU A 1 316 ? 21.602 -3.547 -15.387 1.00 94.06 316 LEU A N 1
ATOM 2349 C CA . LEU A 1 316 ? 21.711 -3.387 -16.841 1.00 94.06 316 LEU A CA 1
ATOM 2350 C C . LEU A 1 316 ? 21.211 -4.619 -17.601 1.00 94.06 316 LEU A C 1
ATOM 2352 O O . LEU A 1 316 ? 20.492 -4.476 -18.586 1.00 94.06 316 LEU A O 1
ATOM 2356 N N . LYS A 1 317 ? 21.536 -5.823 -17.120 1.00 94.88 317 LYS A N 1
ATOM 2357 C CA . LYS A 1 317 ? 21.034 -7.077 -17.695 1.00 94.88 317 LYS A CA 1
ATOM 2358 C C . LYS A 1 317 ? 19.511 -7.189 -17.579 1.00 94.88 317 LYS A C 1
ATOM 2360 O O . LYS A 1 317 ? 18.859 -7.583 -18.542 1.00 94.88 317 LYS A O 1
ATOM 2365 N N . ALA A 1 318 ? 18.946 -6.852 -16.420 1.00 96.50 318 ALA A N 1
ATOM 2366 C CA . ALA A 1 318 ? 17.502 -6.878 -16.200 1.00 96.50 318 ALA A CA 1
ATOM 2367 C C . ALA A 1 318 ? 16.777 -5.855 -17.091 1.00 96.50 318 ALA A C 1
ATOM 2369 O O . ALA A 1 318 ? 15.785 -6.190 -17.733 1.00 96.50 318 ALA A O 1
ATOM 2370 N N . VAL A 1 319 ? 17.311 -4.635 -17.196 1.00 95.38 319 VAL A N 1
ATOM 2371 C CA . VAL A 1 319 ? 16.792 -3.590 -18.087 1.00 95.38 319 VAL A CA 1
ATOM 2372 C C . VAL A 1 319 ? 16.846 -4.045 -19.545 1.00 95.38 319 VAL A C 1
ATOM 2374 O O . VAL A 1 319 ? 15.849 -3.923 -20.249 1.00 95.38 319 VAL A O 1
ATOM 2377 N N . ASP A 1 320 ? 17.964 -4.612 -20.002 1.00 95.38 320 ASP A N 1
ATOM 2378 C CA . ASP A 1 320 ? 18.091 -5.125 -21.369 1.00 95.38 320 ASP A CA 1
ATOM 2379 C C . ASP A 1 320 ? 17.053 -6.215 -21.680 1.00 95.38 320 ASP A C 1
ATOM 2381 O O . ASP A 1 320 ? 16.360 -6.134 -22.700 1.00 95.38 320 ASP A O 1
ATOM 2385 N N . ALA A 1 321 ? 16.895 -7.189 -20.779 1.00 96.81 321 ALA A N 1
ATOM 2386 C CA . ALA A 1 321 ? 15.922 -8.269 -20.921 1.00 96.81 321 ALA A CA 1
ATOM 2387 C C . ALA A 1 321 ? 14.482 -7.735 -20.961 1.00 96.81 321 ALA A C 1
ATOM 2389 O O . ALA A 1 321 ? 13.722 -8.081 -21.869 1.00 96.81 321 ALA A O 1
ATOM 2390 N N . TYR A 1 322 ? 14.130 -6.845 -20.031 1.00 96.81 322 TYR A N 1
ATOM 2391 C CA . TYR A 1 322 ? 12.794 -6.266 -19.954 1.00 96.81 322 TYR A CA 1
ATOM 2392 C C . TYR A 1 322 ? 12.465 -5.388 -21.163 1.00 96.81 322 TYR A C 1
ATOM 2394 O O . TYR A 1 322 ? 11.398 -5.531 -21.747 1.00 96.81 322 TYR A O 1
ATOM 2402 N N . LEU A 1 323 ? 13.376 -4.506 -21.589 1.00 95.44 323 LEU A N 1
ATOM 2403 C CA . LEU A 1 323 ? 13.156 -3.655 -22.764 1.00 95.44 323 LEU A CA 1
ATOM 2404 C C . LEU A 1 323 ? 13.007 -4.473 -24.057 1.00 95.44 323 LEU A C 1
ATOM 2406 O O . LEU A 1 323 ? 12.342 -4.022 -24.987 1.00 95.44 323 LEU A O 1
ATOM 2410 N N . SER A 1 324 ? 13.627 -5.655 -24.125 1.00 94.19 324 SER A N 1
ATOM 2411 C CA . SER A 1 324 ? 13.548 -6.544 -25.293 1.00 94.19 324 SER A CA 1
ATOM 2412 C C . SER A 1 324 ? 12.222 -7.294 -25.370 1.00 94.19 324 SER A C 1
ATOM 2414 O O . SER A 1 324 ? 11.636 -7.402 -26.445 1.00 94.19 324 SER A O 1
ATOM 2416 N N . ASP A 1 325 ? 11.752 -7.821 -24.241 1.00 95.06 325 ASP A N 1
ATOM 2417 C CA . ASP A 1 325 ? 10.460 -8.493 -24.142 1.00 95.06 325 ASP A CA 1
ATOM 2418 C C . ASP A 1 325 ? 9.856 -8.237 -22.755 1.00 95.06 325 ASP A C 1
ATOM 2420 O O . ASP A 1 325 ? 10.140 -8.987 -21.821 1.00 95.06 325 ASP A O 1
ATOM 2424 N N . PRO A 1 326 ? 9.057 -7.166 -22.595 1.00 95.56 326 PRO A N 1
ATOM 2425 C CA . PRO A 1 326 ? 8.475 -6.811 -21.306 1.00 95.56 326 PRO A CA 1
ATOM 2426 C C . PRO A 1 326 ? 7.553 -7.918 -20.790 1.00 95.56 326 PRO A C 1
ATOM 2428 O O . PRO A 1 326 ? 6.546 -8.227 -21.434 1.00 95.56 326 PRO A O 1
ATOM 2431 N N . ARG A 1 327 ? 7.891 -8.514 -19.638 1.00 96.75 327 ARG A N 1
ATOM 2432 C CA . ARG A 1 327 ? 7.027 -9.475 -18.927 1.00 96.75 327 ARG A CA 1
ATOM 2433 C C . ARG A 1 327 ? 6.981 -9.208 -17.435 1.00 96.75 327 ARG A C 1
ATOM 2435 O O . ARG A 1 327 ? 5.897 -9.045 -16.889 1.00 96.75 327 ARG A O 1
ATOM 2442 N N . SER A 1 328 ? 8.133 -9.150 -16.774 1.00 97.69 328 SER A N 1
ATOM 2443 C CA . SER A 1 328 ? 8.192 -8.908 -15.331 1.00 97.69 328 SER A CA 1
ATOM 2444 C C . SER A 1 328 ? 9.465 -8.183 -14.908 1.00 97.69 328 SER A C 1
ATOM 2446 O O . SER A 1 328 ? 10.507 -8.301 -15.551 1.00 97.69 328 SER A O 1
ATOM 2448 N N . LEU A 1 329 ? 9.370 -7.434 -13.811 1.00 97.44 329 LEU A N 1
ATOM 2449 C CA . LEU A 1 329 ? 10.484 -6.827 -13.088 1.00 97.44 329 LEU A CA 1
ATOM 2450 C C . LEU A 1 329 ? 10.331 -7.146 -11.609 1.00 97.44 329 LEU A C 1
ATOM 2452 O O . LEU A 1 329 ? 9.327 -6.773 -11.007 1.00 97.44 329 LEU A O 1
ATOM 2456 N N . THR A 1 330 ? 11.342 -7.770 -11.018 1.00 97.88 330 THR A N 1
ATOM 2457 C CA . THR A 1 330 ? 11.380 -8.098 -9.593 1.00 97.88 330 THR A CA 1
ATOM 2458 C C . THR A 1 330 ? 12.535 -7.362 -8.928 1.00 97.88 330 THR A C 1
ATOM 2460 O O . THR A 1 330 ? 13.690 -7.493 -9.327 1.00 97.88 330 THR A O 1
ATOM 2463 N N . LEU A 1 331 ? 12.227 -6.613 -7.876 1.00 97.00 331 LEU A N 1
ATOM 2464 C CA . LEU A 1 331 ? 13.164 -5.979 -6.959 1.00 97.00 331 LEU A CA 1
ATOM 2465 C C . LEU A 1 331 ? 13.025 -6.658 -5.599 1.00 97.00 331 LEU A C 1
ATOM 2467 O O . LEU A 1 331 ? 11.922 -6.737 -5.063 1.00 97.00 331 LEU A O 1
ATOM 2471 N N . THR A 1 332 ? 14.128 -7.123 -5.018 1.00 97.50 332 THR A N 1
ATOM 2472 C CA . THR A 1 332 ? 14.116 -7.746 -3.687 1.00 97.50 332 THR A CA 1
ATOM 2473 C C . THR A 1 332 ? 15.221 -7.174 -2.813 1.00 97.50 332 THR A C 1
ATOM 2475 O O . THR A 1 332 ? 16.368 -7.093 -3.240 1.00 97.50 332 THR A O 1
ATOM 2478 N N . LEU A 1 333 ? 14.868 -6.817 -1.581 1.00 97.38 333 LEU A N 1
ATOM 2479 C CA . LEU A 1 333 ? 15.779 -6.592 -0.465 1.00 97.38 333 LEU A CA 1
ATOM 2480 C C . LEU A 1 333 ? 15.654 -7.801 0.464 1.00 97.38 333 LEU A C 1
ATOM 2482 O O . LEU A 1 333 ? 14.606 -8.005 1.077 1.00 97.38 333 LEU A O 1
ATOM 2486 N N . ALA A 1 334 ? 16.691 -8.625 0.532 1.00 96.94 334 ALA A N 1
ATOM 2487 C CA . ALA A 1 334 ? 16.728 -9.815 1.376 1.00 96.94 334 ALA A CA 1
ATOM 2488 C C . ALA A 1 334 ? 18.081 -9.875 2.098 1.00 96.94 334 ALA A C 1
ATOM 2490 O O . ALA A 1 334 ? 18.967 -10.629 1.686 1.00 96.94 334 ALA A O 1
ATOM 2491 N N . PRO A 1 335 ? 18.288 -9.034 3.127 1.00 97.25 335 PRO A N 1
ATOM 2492 C CA . PRO A 1 335 ? 19.524 -9.060 3.891 1.00 97.25 335 PRO A CA 1
ATOM 2493 C C . PRO A 1 335 ? 19.704 -10.412 4.598 1.00 97.25 335 PRO A C 1
ATOM 2495 O O . PRO A 1 335 ? 18.734 -11.070 4.968 1.00 97.25 335 PRO A O 1
ATOM 2498 N N . ALA A 1 336 ? 20.956 -10.824 4.814 1.00 95.62 336 ALA A N 1
ATOM 2499 C CA . ALA A 1 336 ? 21.267 -12.103 5.468 1.00 95.62 336 ALA A CA 1
ATOM 2500 C C . ALA A 1 336 ? 20.798 -12.167 6.937 1.00 95.62 336 ALA A C 1
ATOM 2502 O O . ALA A 1 336 ? 20.547 -13.251 7.458 1.00 95.62 336 ALA A O 1
ATOM 2503 N N . SER A 1 337 ? 20.666 -11.002 7.575 1.00 95.50 337 SER A N 1
ATOM 2504 C CA . SER A 1 337 ? 20.150 -10.809 8.931 1.00 95.50 337 SER A CA 1
ATOM 2505 C C . SER A 1 337 ? 19.324 -9.518 8.979 1.00 95.50 337 SER A C 1
ATOM 2507 O O . SER A 1 337 ? 19.560 -8.641 8.146 1.00 95.50 337 SER A O 1
ATOM 2509 N N . PRO A 1 338 ? 18.409 -9.348 9.954 1.00 96.00 338 PRO A N 1
ATOM 2510 C CA . PRO A 1 338 ? 17.656 -8.106 10.122 1.00 96.00 338 PRO A CA 1
ATOM 2511 C C . PRO A 1 338 ? 18.573 -6.875 10.161 1.00 96.00 338 PRO A C 1
ATOM 2513 O O . PRO A 1 338 ? 19.514 -6.827 10.956 1.00 96.00 338 PRO A O 1
ATOM 2516 N N . VAL A 1 339 ? 18.305 -5.877 9.314 1.00 96.62 339 VAL A N 1
ATOM 2517 C CA . VAL A 1 339 ? 19.117 -4.651 9.222 1.00 96.62 339 VAL A CA 1
ATOM 2518 C C . VAL A 1 339 ? 18.407 -3.506 9.942 1.00 96.62 339 VAL A C 1
ATOM 2520 O O . VAL A 1 339 ? 17.355 -3.066 9.471 1.00 96.62 339 VAL A O 1
ATOM 2523 N N . PRO A 1 340 ? 18.961 -2.969 11.044 1.00 94.88 340 PRO A N 1
ATOM 2524 C CA . PRO A 1 340 ? 18.377 -1.823 11.733 1.00 94.88 340 PRO A CA 1
ATOM 2525 C C . PRO A 1 340 ? 18.305 -0.590 10.826 1.00 94.88 340 PRO A C 1
ATOM 2527 O O . PRO A 1 340 ? 19.281 -0.247 10.157 1.00 94.88 340 PRO A O 1
ATOM 2530 N N . ALA A 1 341 ? 17.193 0.143 10.857 1.00 92.06 341 ALA A N 1
ATOM 2531 C CA . ALA A 1 341 ? 17.012 1.364 10.071 1.00 92.06 341 ALA A CA 1
ATOM 2532 C C . ALA A 1 341 ? 18.084 2.424 10.387 1.00 92.06 341 ALA A C 1
ATOM 2534 O O . ALA A 1 341 ? 18.547 3.129 9.492 1.00 92.06 341 ALA A O 1
ATOM 2535 N N . GLY A 1 342 ? 18.552 2.489 11.639 1.00 90.06 342 GLY A N 1
ATOM 2536 C CA . GLY A 1 342 ? 19.684 3.338 12.021 1.00 90.06 342 GLY A CA 1
ATOM 2537 C C . GLY A 1 342 ? 20.973 2.998 11.262 1.00 90.06 342 GLY A C 1
ATOM 2538 O O . GLY A 1 342 ? 21.675 3.901 10.814 1.00 90.06 342 GLY A O 1
ATOM 2539 N N . ALA A 1 343 ? 21.255 1.710 11.038 1.00 92.12 343 ALA A N 1
ATOM 2540 C CA . ALA A 1 343 ? 22.406 1.281 10.244 1.00 92.12 343 ALA A CA 1
ATOM 2541 C C . ALA A 1 343 ? 22.253 1.682 8.767 1.00 92.12 343 ALA A C 1
ATOM 2543 O O . ALA A 1 343 ? 23.226 2.116 8.152 1.00 92.12 343 ALA A O 1
ATOM 2544 N N . VAL A 1 344 ? 21.030 1.621 8.222 1.00 92.19 344 VAL A N 1
ATOM 2545 C CA . VAL A 1 344 ? 20.717 2.122 6.871 1.00 92.19 344 VAL A CA 1
ATOM 2546 C C . VAL A 1 344 ? 21.015 3.616 6.757 1.00 92.19 344 VAL A C 1
ATOM 2548 O O . VAL A 1 344 ? 21.707 4.024 5.828 1.00 92.19 344 VAL A O 1
ATOM 2551 N N . LEU A 1 345 ? 20.558 4.429 7.714 1.00 89.81 345 LEU A N 1
ATOM 2552 C CA . LEU A 1 345 ? 20.801 5.876 7.719 1.00 89.81 345 LEU A CA 1
ATOM 2553 C C . LEU A 1 345 ? 22.296 6.219 7.805 1.00 89.81 345 LEU A C 1
ATOM 2555 O O . LEU A 1 345 ? 22.768 7.092 7.077 1.00 89.81 345 LEU A O 1
ATOM 2559 N N . VAL A 1 346 ? 23.048 5.518 8.659 1.00 90.06 346 VAL A N 1
ATOM 2560 C CA . VAL A 1 346 ? 24.500 5.713 8.805 1.00 90.06 346 VAL A CA 1
ATOM 2561 C C . VAL A 1 346 ? 25.242 5.311 7.531 1.00 90.06 346 VAL A C 1
ATOM 2563 O O . VAL A 1 346 ? 26.110 6.055 7.065 1.00 90.06 346 VAL A O 1
ATOM 2566 N N . ALA A 1 347 ? 24.897 4.164 6.942 1.00 90.25 347 ALA A N 1
ATOM 2567 C CA . ALA A 1 347 ? 25.493 3.714 5.690 1.00 90.25 347 ALA A CA 1
ATOM 2568 C C . ALA A 1 347 ? 25.182 4.692 4.551 1.00 90.25 347 ALA A C 1
ATOM 2570 O O . ALA A 1 347 ? 26.090 5.076 3.827 1.00 90.25 347 ALA A O 1
ATOM 2571 N N . ALA A 1 348 ? 23.948 5.191 4.445 1.00 88.06 348 ALA A N 1
ATOM 2572 C CA . ALA A 1 348 ? 23.567 6.141 3.402 1.00 88.06 348 ALA A CA 1
ATOM 2573 C C . ALA A 1 348 ? 24.384 7.442 3.424 1.00 88.06 348 ALA A C 1
ATOM 2575 O O . ALA A 1 348 ? 24.656 8.005 2.367 1.00 88.06 348 ALA A O 1
ATOM 2576 N N . GLN A 1 349 ? 24.790 7.909 4.607 1.00 88.88 349 GLN A N 1
ATOM 2577 C CA . GLN A 1 349 ? 25.564 9.146 4.754 1.00 88.88 349 GLN A CA 1
ATOM 2578 C C . GLN A 1 349 ? 27.072 8.934 4.619 1.00 88.88 349 GLN A C 1
ATOM 2580 O O . GLN A 1 349 ? 27.761 9.769 4.040 1.00 88.88 349 GLN A O 1
ATOM 2585 N N . SER A 1 350 ? 27.594 7.850 5.196 1.00 90.19 350 SER A N 1
ATOM 2586 C CA . SER A 1 350 ? 29.042 7.654 5.334 1.00 90.19 350 SER A CA 1
ATOM 2587 C C . SER A 1 350 ? 29.640 6.709 4.296 1.00 90.19 350 SER A C 1
ATOM 2589 O O . SER A 1 350 ? 30.805 6.872 3.944 1.00 90.19 350 SER A O 1
ATOM 2591 N N . GLN A 1 351 ? 28.873 5.711 3.850 1.00 88.75 351 GLN A N 1
ATOM 2592 C CA . GLN A 1 351 ? 29.326 4.565 3.049 1.00 88.75 351 GLN A CA 1
ATOM 2593 C C . GLN A 1 351 ? 28.190 4.077 2.121 1.00 88.75 351 GLN A C 1
ATOM 2595 O O . GLN A 1 351 ? 27.710 2.942 2.266 1.00 88.75 351 GLN A O 1
ATOM 2600 N N . PRO A 1 352 ? 27.680 4.934 1.211 1.00 85.00 352 PRO A N 1
ATOM 2601 C CA . PRO A 1 352 ? 26.519 4.618 0.377 1.00 85.00 352 PRO A CA 1
ATOM 2602 C C . PRO A 1 352 ? 26.724 3.359 -0.479 1.00 85.00 352 PRO A C 1
ATOM 2604 O O . PRO A 1 352 ? 25.764 2.637 -0.741 1.00 85.00 352 PRO A O 1
ATOM 2607 N N . GLU A 1 353 ? 27.969 3.034 -0.833 1.00 85.00 353 GLU A N 1
ATOM 2608 C CA . GLU A 1 353 ? 28.364 1.827 -1.563 1.00 85.00 353 GLU A CA 1
ATOM 2609 C C . GLU A 1 353 ? 28.068 0.516 -0.814 1.00 85.00 353 GLU A C 1
ATOM 2611 O O . GLU A 1 353 ? 27.998 -0.555 -1.421 1.00 85.00 353 GLU A O 1
ATOM 2616 N N . LYS A 1 354 ? 27.881 0.577 0.513 1.00 87.69 354 LYS A N 1
ATOM 2617 C CA . LYS A 1 354 ? 27.551 -0.588 1.345 1.00 87.69 354 LYS A CA 1
ATOM 2618 C C . LYS A 1 354 ? 26.055 -0.852 1.456 1.00 87.69 354 LYS A C 1
ATOM 2620 O O . LYS A 1 354 ? 25.681 -1.923 1.929 1.00 87.69 354 LYS A O 1
ATOM 2625 N N . LEU A 1 355 ? 25.195 0.070 1.018 1.00 89.38 355 LEU A N 1
ATOM 2626 C CA . LEU A 1 355 ? 23.743 -0.074 1.150 1.00 89.38 355 LEU A CA 1
ATOM 2627 C C . LEU A 1 355 ? 23.215 -1.296 0.401 1.00 89.38 355 LEU A C 1
ATOM 2629 O O . LEU A 1 355 ? 22.541 -2.138 0.986 1.00 89.38 355 LEU A O 1
ATOM 2633 N N . ALA A 1 356 ? 23.549 -1.409 -0.883 1.00 90.81 356 ALA A N 1
ATOM 2634 C CA . ALA A 1 356 ? 23.113 -2.515 -1.724 1.00 90.81 356 ALA A CA 1
ATOM 2635 C C . ALA A 1 356 ? 23.482 -3.902 -1.153 1.00 90.81 356 ALA A C 1
ATOM 2637 O O . ALA A 1 356 ? 22.574 -4.722 -0.983 1.00 90.81 356 ALA A O 1
ATOM 2638 N N . PRO A 1 357 ? 24.757 -4.188 -0.809 1.00 90.44 357 PRO A N 1
ATOM 2639 C CA . PRO A 1 357 ? 25.119 -5.480 -0.232 1.00 90.44 357 PRO A CA 1
ATOM 2640 C C . PRO A 1 357 ? 24.535 -5.685 1.171 1.00 90.44 357 PRO A C 1
ATOM 2642 O O . PRO A 1 357 ? 24.096 -6.790 1.476 1.00 90.44 357 PRO A O 1
ATOM 2645 N N . MET A 1 358 ? 24.469 -4.641 2.008 1.00 92.81 358 MET A N 1
ATOM 2646 C CA . MET A 1 358 ? 23.879 -4.732 3.349 1.00 92.81 358 MET A CA 1
ATOM 2647 C C . MET A 1 358 ? 22.399 -5.120 3.299 1.00 92.81 358 MET A C 1
ATOM 2649 O O . MET A 1 358 ? 21.959 -5.927 4.108 1.00 92.81 358 MET A O 1
ATOM 2653 N N . LEU A 1 359 ? 21.642 -4.565 2.349 1.00 94.69 359 LEU A N 1
ATOM 2654 C CA . LEU A 1 359 ? 20.211 -4.827 2.186 1.00 94.69 359 LEU A CA 1
ATOM 2655 C C . LEU A 1 359 ? 19.911 -6.090 1.361 1.00 94.69 359 LEU A C 1
ATOM 2657 O O . LEU A 1 359 ? 18.741 -6.409 1.150 1.00 94.69 359 LEU A O 1
ATOM 2661 N N . GLY A 1 360 ? 20.936 -6.789 0.859 1.00 94.56 360 GLY A N 1
ATOM 2662 C CA . GLY A 1 360 ? 20.757 -7.932 -0.039 1.00 94.56 360 GLY A CA 1
ATOM 2663 C C . GLY A 1 360 ? 19.956 -7.569 -1.292 1.00 94.56 360 GLY A C 1
ATOM 2664 O O . GLY A 1 360 ? 19.062 -8.313 -1.694 1.00 94.56 360 GLY A O 1
ATOM 2665 N N . LEU A 1 361 ? 20.216 -6.386 -1.857 1.00 95.31 361 LEU A N 1
ATOM 2666 C CA . LEU A 1 361 ? 19.481 -5.860 -3.002 1.00 95.31 361 LEU A CA 1
ATOM 2667 C C . LEU A 1 361 ? 19.749 -6.698 -4.261 1.00 95.31 361 LEU A C 1
ATOM 2669 O O . LEU A 1 361 ? 20.894 -6.875 -4.678 1.00 95.31 361 LEU A O 1
ATOM 2673 N N . SER A 1 362 ? 18.679 -7.159 -4.902 1.00 95.00 362 SER A N 1
ATOM 2674 C CA . SER A 1 362 ? 18.711 -7.857 -6.185 1.00 95.00 362 SER A CA 1
ATOM 2675 C C . SER A 1 362 ? 17.615 -7.357 -7.125 1.00 95.00 362 SER A C 1
ATOM 2677 O O . SER A 1 362 ? 16.548 -6.918 -6.689 1.00 95.00 362 SER A O 1
ATOM 2679 N N . VAL A 1 363 ? 17.905 -7.423 -8.427 1.00 95.81 363 VAL A N 1
ATOM 2680 C CA . VAL A 1 363 ? 16.992 -7.044 -9.510 1.00 95.81 363 VAL A CA 1
ATOM 2681 C C . VAL A 1 363 ? 16.972 -8.160 -10.544 1.00 95.81 363 VAL A C 1
ATOM 2683 O O . VAL A 1 363 ? 18.029 -8.643 -10.955 1.00 95.81 363 VAL A O 1
ATOM 2686 N N . GLN A 1 364 ? 15.775 -8.565 -10.952 1.00 96.25 364 GLN A N 1
ATOM 2687 C CA . GLN A 1 364 ? 15.538 -9.584 -11.969 1.00 96.25 364 GLN A CA 1
ATOM 2688 C C . GLN A 1 364 ? 14.483 -9.087 -12.956 1.00 96.25 364 GLN A C 1
ATOM 2690 O O . GLN A 1 364 ? 13.647 -8.248 -12.619 1.00 96.25 364 GLN A O 1
ATOM 2695 N N . ALA A 1 365 ? 14.546 -9.593 -14.182 1.00 97.69 365 ALA A N 1
ATOM 2696 C CA . ALA A 1 365 ? 13.550 -9.337 -15.207 1.00 97.69 365 ALA A CA 1
ATOM 2697 C C . ALA A 1 365 ? 13.177 -10.646 -15.891 1.00 97.69 365 ALA A C 1
ATOM 2699 O O . ALA A 1 365 ? 14.063 -11.456 -16.175 1.00 97.69 365 ALA A O 1
ATOM 2700 N N . ASN A 1 366 ? 11.893 -10.793 -16.213 1.00 95.75 366 ASN A N 1
ATOM 2701 C CA . ASN A 1 366 ? 11.331 -11.934 -16.933 1.00 95.75 366 ASN A CA 1
ATOM 2702 C C . ASN A 1 366 ? 11.572 -13.292 -16.238 1.00 95.75 366 ASN A C 1
ATOM 2704 O O . ASN A 1 366 ? 11.799 -14.296 -16.915 1.00 95.75 366 ASN A O 1
ATOM 2708 N N . ASP A 1 367 ? 11.528 -13.289 -14.902 1.00 91.00 367 ASP A N 1
ATOM 2709 C CA . ASP A 1 367 ? 11.592 -14.447 -13.997 1.00 91.00 367 ASP A CA 1
ATOM 2710 C C . ASP A 1 367 ? 10.217 -15.046 -13.669 1.00 91.00 367 ASP A C 1
ATOM 2712 O O . ASP A 1 367 ? 9.213 -14.282 -13.629 1.00 91.00 367 ASP A O 1
#

Secondary structure (DSSP, 8-state):
-EEEETTEEEE-SEEEEETTEEEEEEEEEEETTS--PPEEEEEEEEEEEEE-TTS-EEEEEEEEPPEEEESSS-EEEE-SEEEEEEEE-S-S-S-SGGG--EEEEEEE--EEEESTTSPPSEEESEEEEEEEEPGGG-EEEEEEEEEEEEEEGGGGGGGTT-HHHHHHT-SEEEEEEEEEEEEETTTTEEEEEEEEEEETTTEEEEEEEEEE---HHHHHHHHHHHHHHHHHHTT------HHHHHHHHHHHHT-EEEEEEEEEEESSHHHHHHHHHHHHTT--HHHHHHHHHHHHHHHHHHHHHHH-HHHHHHHHHHHHHHHHS--EEEEEE--SS-EEHHHHHHHHHH-GGGHHHHTTEEEEE--

Foldseek 3Di:
DWDDDPFWIWDAPDWDDDPQKIKRAQIWIGTPPDPDPTFGFGIKMFHRWDQDPQRKIWTAKIFGHWGFDADQFWGKTWDRWMFGTFIGAPAQDPQAPNSDTDTQKIKTAKIFIATHPDDTQKIFGMKMKGWDADPPNFWIKIKIKTAFIKGALCRPPPNCVPPLNVQLPPRMKTWMWMWIWIAGAPFRKTWTPWTWIQIAQAFMKIKIWIKTQNHSVLVSLLVVLSVVVVVCVVPDDDDRDPVSVVSVVVSLQRMWTQKIKIKTFGNNSVVSSLCSVCVVVVHDSVVSLVVVLVVLVVCLVVCCQQQPDVQSVQVSVQSNQCSVPNGMKMKMFHAPDTGGSVNLVVCVPPPSNCNCNRRVIGMHHPD

pLDDT: mean 86.11, std 13.19, range [31.8, 97.94]

Radius of gyration: 24.9 Å; chains: 1; bounding box: 61×45×69 Å